Protein AF-A0A7C4GS03-F1 (afdb_monomer)

Nearest PDB structures (foldseek):
  4on1-assembly2_B  TM=5.027E-01  e=4.950E-02  Bacteroides fragilis
  4ese-assembly1_A-2  TM=3.256E-01  e=5.716E-01  Yersinia pestis CO92
  1tik-assembly1_A  TM=3.543E-01  e=1.376E+00  Escherichia coli
  8gc2-assembly1_C  TM=3.595E-01  e=3.996E+00  Rattus norvegicus
  6dev-assembly1_A  TM=2.243E-01  e=1.883E+00  Homo sapiens

Structure (mmCIF, N/CA/C/O backbone):
data_AF-A0A7C4GS03-F1
#
_entry.id   AF-A0A7C4GS03-F1
#
loop_
_atom_site.group_PDB
_atom_site.id
_atom_site.type_symbol
_atom_site.label_atom_id
_atom_site.label_alt_id
_atom_site.label_comp_id
_atom_site.label_asym_id
_atom_site.label_entity_id
_atom_site.label_seq_id
_atom_site.pdbx_PDB_ins_code
_atom_site.Cartn_x
_atom_site.Cartn_y
_atom_site.Cartn_z
_atom_site.occupancy
_atom_site.B_iso_or_equiv
_atom_site.auth_seq_id
_atom_site.auth_comp_id
_atom_site.auth_asym_id
_atom_site.auth_atom_id
_atom_site.pdbx_PDB_model_num
ATOM 1 N N . MET A 1 1 ? 7.597 26.735 -3.755 1.00 39.28 1 MET A N 1
ATOM 2 C CA . MET A 1 1 ? 6.966 25.499 -4.260 1.00 39.28 1 MET A CA 1
ATOM 3 C C . MET A 1 1 ? 6.673 24.505 -3.128 1.00 39.28 1 MET A C 1
ATOM 5 O O . MET A 1 1 ? 6.411 23.356 -3.412 1.00 39.28 1 MET A O 1
ATOM 9 N N . GLU A 1 2 ? 6.624 24.946 -1.861 1.00 46.47 2 GLU A N 1
ATOM 10 C CA . GLU A 1 2 ? 6.338 24.089 -0.688 1.00 46.47 2 GLU A CA 1
ATOM 11 C C . GLU A 1 2 ? 4.897 24.220 -0.162 1.00 46.47 2 GLU A C 1
ATOM 13 O O . GLU A 1 2 ? 4.518 23.640 0.846 1.00 46.47 2 GLU A O 1
ATOM 18 N N . PHE A 1 3 ? 4.056 24.996 -0.848 1.00 36.41 3 PHE A N 1
ATOM 19 C CA . PHE A 1 3 ? 2.697 25.284 -0.385 1.00 36.41 3 PHE A CA 1
ATOM 20 C C . PHE A 1 3 ? 1.679 24.183 -0.720 1.00 36.41 3 PHE A C 1
ATOM 22 O O . PHE A 1 3 ? 0.602 24.176 -0.136 1.00 36.41 3 PHE A O 1
ATOM 29 N N . LYS A 1 4 ? 1.981 23.262 -1.648 1.00 34.28 4 LYS A N 1
ATOM 30 C CA . LYS A 1 4 ? 1.019 22.242 -2.109 1.00 34.28 4 LYS A CA 1
ATOM 31 C C . LYS A 1 4 ? 0.992 20.977 -1.236 1.00 34.28 4 LYS A C 1
ATOM 33 O O . LYS A 1 4 ? -0.092 20.454 -1.007 1.00 34.28 4 LYS A O 1
ATOM 38 N N . GLN A 1 5 ? 2.129 20.535 -0.692 1.00 39.09 5 GLN A N 1
ATOM 39 C CA . GLN A 1 5 ? 2.197 19.353 0.189 1.00 39.09 5 GLN A CA 1
ATOM 40 C C . GLN A 1 5 ? 1.540 19.602 1.552 1.00 39.09 5 GLN A C 1
ATOM 42 O O . GLN A 1 5 ? 0.741 18.792 2.017 1.00 39.09 5 GLN A O 1
ATOM 47 N N . VAL A 1 6 ? 1.726 20.803 2.112 1.00 41.31 6 VAL A N 1
ATOM 48 C CA . VAL A 1 6 ? 0.987 21.250 3.306 1.00 41.31 6 VAL A CA 1
ATOM 49 C C . VAL A 1 6 ? -0.529 21.218 3.066 1.00 41.31 6 VAL A C 1
ATOM 51 O O . VAL A 1 6 ? -1.286 20.929 3.986 1.00 41.31 6 VAL A O 1
ATOM 54 N N . TYR A 1 7 ? -0.987 21.455 1.832 1.00 41.78 7 TYR A N 1
ATOM 55 C CA . TYR A 1 7 ? -2.408 21.441 1.483 1.00 41.78 7 TYR A CA 1
ATOM 56 C C . TYR A 1 7 ? -3.011 20.033 1.426 1.00 41.78 7 TYR A C 1
ATOM 58 O O . TYR A 1 7 ? -4.169 19.882 1.798 1.00 41.78 7 TYR A O 1
ATOM 66 N N . LEU A 1 8 ? -2.263 19.011 0.995 1.00 41.03 8 LEU A N 1
ATOM 67 C CA . LEU A 1 8 ? -2.786 17.645 0.860 1.00 41.03 8 LEU A CA 1
ATOM 68 C C . LEU A 1 8 ? -2.920 16.955 2.228 1.00 41.03 8 LEU A C 1
ATOM 70 O O . LEU A 1 8 ? -3.974 16.397 2.538 1.00 41.03 8 LEU A O 1
ATOM 74 N N . ALA A 1 9 ? -1.907 17.105 3.089 1.00 41.41 9 ALA A N 1
ATOM 75 C CA . ALA A 1 9 ? -1.984 16.687 4.487 1.00 41.41 9 ALA A CA 1
ATOM 76 C C . ALA A 1 9 ? -3.052 17.492 5.254 1.00 41.41 9 ALA A C 1
ATOM 78 O O . ALA A 1 9 ? -3.853 16.915 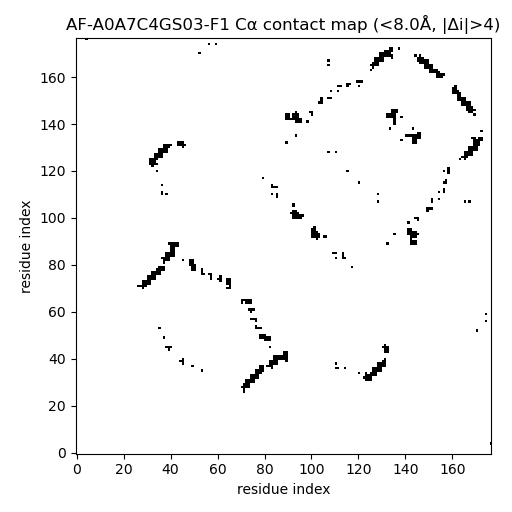5.988 1.00 41.41 9 ALA A O 1
ATOM 79 N N . ALA A 1 10 ? -3.151 18.811 5.027 1.00 42.78 10 ALA A N 1
ATOM 80 C CA . ALA A 1 10 ? -4.210 19.628 5.623 1.00 42.78 10 ALA A CA 1
ATOM 81 C C . ALA A 1 10 ? -5.615 19.253 5.121 1.00 42.78 10 ALA A C 1
ATOM 83 O O . ALA A 1 10 ? -6.559 19.314 5.901 1.00 42.78 10 ALA A O 1
ATOM 84 N N . LEU A 1 11 ? -5.781 18.837 3.862 1.00 38.75 11 LEU A N 1
ATOM 85 C CA . LEU A 1 11 ? -7.077 18.424 3.315 1.00 38.75 11 LEU A CA 1
ATOM 86 C C . LEU A 1 11 ? -7.555 17.100 3.918 1.00 38.75 11 LEU A C 1
ATOM 88 O O . LEU A 1 11 ? -8.722 17.011 4.287 1.00 38.75 11 LEU A O 1
ATOM 92 N N . LEU A 1 12 ? -6.673 16.117 4.123 1.00 43.56 12 LEU A N 1
ATOM 93 C CA . LEU A 1 12 ? -7.011 14.886 4.854 1.00 43.56 12 LEU A CA 1
ATOM 94 C C . LEU A 1 12 ? -7.359 15.168 6.327 1.00 43.56 12 LEU A C 1
ATOM 96 O O . LEU A 1 12 ? -8.343 14.640 6.846 1.00 43.56 12 LEU A O 1
ATOM 100 N N . ILE A 1 13 ? -6.622 16.073 6.980 1.00 49.56 13 ILE A N 1
ATOM 101 C CA . ILE A 1 13 ? -6.887 16.501 8.365 1.00 49.56 13 ILE A CA 1
ATOM 102 C C . ILE A 1 13 ? -8.219 17.278 8.476 1.00 49.56 13 ILE A C 1
ATOM 104 O O . ILE A 1 13 ? -8.983 17.076 9.425 1.00 49.56 13 ILE A O 1
ATOM 108 N N . VAL A 1 14 ? -8.555 18.141 7.507 1.00 47.06 14 VAL A N 1
ATOM 109 C CA . VAL A 1 14 ? -9.816 18.910 7.498 1.00 47.06 14 VAL A CA 1
ATOM 110 C C . VAL A 1 14 ? -11.018 18.039 7.129 1.00 47.06 14 VAL A C 1
ATOM 112 O O . VAL A 1 14 ? -12.065 18.149 7.767 1.00 47.06 14 VAL A O 1
ATOM 115 N N . VAL A 1 15 ? -10.887 17.130 6.160 1.00 45.94 15 VAL A N 1
ATOM 116 C CA . VAL A 1 15 ? -11.975 16.213 5.783 1.00 45.94 15 VAL A CA 1
ATOM 117 C C . VAL A 1 15 ? -12.330 15.294 6.954 1.00 45.94 15 VAL A C 1
ATOM 119 O O . VAL A 1 15 ? -13.512 15.120 7.239 1.00 45.94 15 VAL A O 1
ATOM 122 N N . ILE A 1 16 ? -11.344 14.800 7.711 1.00 49.28 16 ILE A N 1
ATOM 123 C CA . ILE A 1 16 ? -11.612 13.927 8.864 1.00 49.28 16 ILE A CA 1
ATOM 124 C C . ILE A 1 16 ? -12.103 14.726 10.083 1.00 49.28 16 ILE A C 1
ATOM 126 O O . ILE A 1 16 ? -13.039 14.297 10.755 1.00 49.28 16 ILE A O 1
ATOM 130 N N . SER A 1 17 ? -11.583 15.934 10.337 1.00 47.91 17 SER A N 1
ATOM 131 C CA . SER A 1 17 ? -12.111 16.798 11.413 1.00 47.91 17 SER A CA 1
ATOM 132 C C . SER A 1 17 ? -13.549 17.274 11.173 1.00 47.91 17 SER A C 1
ATOM 134 O O . SER A 1 17 ? -14.305 17.426 12.133 1.00 47.91 17 SER A O 1
ATOM 136 N N . SER A 1 18 ? -13.968 17.424 9.913 1.00 44.25 18 SER A N 1
ATOM 137 C CA . SER A 1 18 ? -15.347 17.792 9.554 1.00 44.25 18 SER A CA 1
ATOM 138 C C . SER A 1 18 ? -16.358 16.674 9.849 1.00 44.25 18 SER A C 1
ATOM 140 O O . SER A 1 18 ? -17.530 16.952 10.094 1.00 44.25 18 SER A O 1
ATOM 142 N N . VAL A 1 19 ? -15.909 15.414 9.883 1.00 47.53 19 VAL A N 1
ATOM 143 C CA . VAL A 1 19 ? -16.742 14.239 10.204 1.00 47.53 19 VAL A CA 1
ATOM 144 C C . VAL A 1 19 ? -16.885 14.036 11.725 1.00 47.53 19 VAL A C 1
ATOM 146 O O . VAL A 1 19 ? -17.836 13.404 12.180 1.00 47.53 19 VAL A O 1
ATOM 149 N N . ILE A 1 20 ? -16.018 14.646 12.546 1.00 49.72 20 ILE A N 1
ATOM 150 C CA . ILE A 1 20 ? -16.013 14.490 14.017 1.00 49.72 20 ILE A CA 1
ATOM 151 C C . ILE A 1 20 ? -17.089 15.348 14.722 1.00 49.72 20 ILE A C 1
ATOM 153 O O . ILE A 1 20 ? -17.325 15.196 15.921 1.00 49.72 20 ILE A O 1
ATOM 157 N N . PHE A 1 21 ? -17.841 16.184 13.998 1.00 42.72 21 PHE A N 1
ATOM 158 C CA . PHE A 1 21 ? -18.977 16.928 14.566 1.00 42.72 21 PHE A CA 1
ATOM 159 C C . PHE A 1 21 ? -20.308 16.149 14.562 1.00 42.72 21 PHE A C 1
ATOM 161 O O . PHE A 1 21 ? -21.381 16.752 14.581 1.00 42.72 21 PHE A O 1
ATOM 168 N N . ILE A 1 22 ? -20.266 14.812 14.560 1.00 45.84 22 ILE A N 1
ATOM 169 C CA . ILE A 1 22 ? -21.447 13.977 14.804 1.00 45.84 22 ILE A CA 1
ATOM 170 C C . ILE A 1 22 ? -21.397 13.470 16.245 1.00 45.84 22 ILE A C 1
ATOM 172 O O . ILE A 1 22 ? -20.693 12.527 16.581 1.00 45.84 22 ILE A O 1
ATOM 176 N N . SER A 1 23 ? -22.188 14.154 17.069 1.00 41.44 23 SER A N 1
ATOM 177 C CA . SER A 1 23 ? -22.788 13.705 18.325 1.00 41.44 23 SER A CA 1
ATOM 178 C C . SER A 1 23 ? -21.865 13.121 19.395 1.00 41.44 23 SER A C 1
ATOM 180 O O . SER A 1 23 ? -21.468 11.961 19.397 1.00 41.44 23 SER A O 1
ATOM 182 N N . SER A 1 24 ? -21.676 13.922 20.442 1.00 56.56 24 SER A N 1
ATOM 183 C CA . SER A 1 24 ? -21.402 13.423 21.783 1.00 56.56 24 SER A CA 1
ATOM 184 C C . SER A 1 24 ? -22.428 12.357 22.180 1.00 56.56 24 SER A C 1
ATOM 186 O O . SER A 1 24 ? -23.604 12.687 22.329 1.00 56.56 24 SER A O 1
ATOM 188 N N . THR A 1 25 ? -21.990 11.111 22.353 1.00 50.25 25 THR A N 1
ATOM 189 C CA . THR A 1 25 ? -22.299 10.176 23.458 1.00 50.25 25 T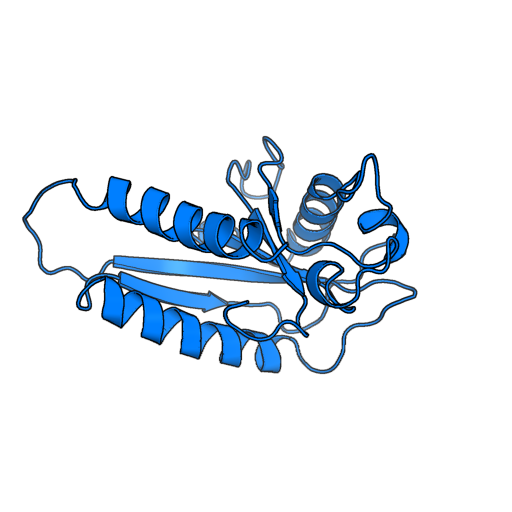HR A CA 1
ATOM 190 C C . THR A 1 25 ? -21.959 8.755 23.015 1.00 50.25 25 THR A C 1
ATOM 192 O O . THR A 1 25 ? -22.809 8.039 22.520 1.00 50.25 25 THR A O 1
ATOM 195 N N . ASP A 1 26 ? -20.686 8.379 23.137 1.00 51.16 26 ASP A N 1
ATOM 196 C CA . ASP A 1 26 ? -20.277 7.133 23.794 1.00 51.16 26 ASP A CA 1
ATOM 197 C C . ASP A 1 26 ? -18.749 7.028 23.809 1.00 51.16 26 ASP A C 1
ATOM 199 O O . ASP A 1 26 ? -18.049 7.452 22.891 1.00 51.16 26 ASP A O 1
ATOM 203 N N . ALA A 1 27 ? -18.212 6.508 24.911 1.00 55.75 27 ALA A N 1
ATOM 204 C CA . ALA A 1 27 ? -16.782 6.299 25.128 1.00 55.75 27 ALA A CA 1
ATOM 205 C C . ALA A 1 27 ? -16.271 5.022 24.432 1.00 55.75 27 ALA A C 1
ATOM 207 O O . ALA A 1 27 ? -15.401 4.331 24.959 1.00 55.75 27 ALA A O 1
ATOM 208 N N . SER A 1 28 ? -16.843 4.661 23.284 1.00 66.31 28 SER A N 1
ATOM 209 C CA . SER A 1 28 ? -16.403 3.500 22.518 1.00 66.31 28 SER A CA 1
ATOM 210 C C . SER A 1 28 ? -15.304 3.912 21.550 1.00 66.31 28 SER A C 1
ATOM 212 O O . SER A 1 28 ? -15.530 4.714 20.642 1.00 66.31 28 SER A O 1
ATOM 214 N N . THR A 1 29 ? -14.113 3.347 21.728 1.00 76.31 29 THR A N 1
ATOM 215 C CA . THR A 1 29 ? -13.068 3.406 20.707 1.00 76.31 29 THR A CA 1
ATOM 216 C C . THR A 1 29 ? -13.595 2.750 19.433 1.00 76.31 29 THR A C 1
ATOM 218 O O . THR A 1 29 ? -14.019 1.597 19.462 1.00 76.31 29 THR A O 1
ATOM 221 N N . SER A 1 30 ? -13.579 3.488 18.328 1.00 87.81 30 SER A N 1
ATOM 222 C CA . SER A 1 30 ? -13.876 2.955 17.001 1.00 87.81 30 SER A CA 1
ATOM 223 C C . SER A 1 30 ? -12.597 2.369 16.414 1.00 87.81 30 SER A C 1
ATOM 225 O O . SER A 1 30 ? -11.571 3.053 16.342 1.00 87.81 30 SER A O 1
ATOM 227 N N . GLU A 1 31 ? -12.643 1.091 16.052 1.00 92.12 31 GLU A N 1
ATOM 228 C CA . GLU A 1 31 ? -11.555 0.428 15.340 1.00 92.12 31 GLU A CA 1
ATOM 229 C C . GLU A 1 31 ? -11.724 0.656 13.839 1.00 92.12 31 GLU A C 1
ATOM 231 O O . GLU A 1 31 ? -12.820 0.487 13.315 1.00 92.12 31 GLU A O 1
ATOM 236 N N . VAL A 1 32 ? -10.641 1.058 13.179 1.00 93.44 32 VAL A N 1
ATOM 237 C CA . VAL A 1 32 ? -10.556 1.250 11.732 1.00 93.44 32 VAL A CA 1
ATOM 238 C C . VAL A 1 32 ? -9.522 0.274 11.192 1.00 93.44 32 VAL A C 1
ATOM 240 O O . VAL A 1 32 ? -8.335 0.361 11.524 1.00 93.44 32 VAL A O 1
ATOM 243 N N . ASN A 1 33 ? -9.971 -0.657 10.361 1.00 94.94 33 ASN A N 1
ATOM 244 C CA . ASN A 1 33 ? -9.152 -1.698 9.766 1.00 94.94 33 ASN A CA 1
ATOM 245 C C . ASN A 1 33 ? -8.806 -1.325 8.321 1.00 94.94 33 ASN A C 1
ATOM 247 O O . ASN A 1 33 ? -9.682 -1.168 7.479 1.00 94.94 33 ASN A O 1
ATOM 251 N N . VAL A 1 34 ? -7.515 -1.209 8.023 1.00 95.00 34 VAL A N 1
ATOM 252 C CA . VAL A 1 34 ? -7.004 -0.842 6.696 1.00 95.00 34 VAL A CA 1
ATOM 253 C C . VAL A 1 34 ? -6.268 -2.032 6.099 1.00 95.00 34 VAL A C 1
ATOM 255 O O . VAL A 1 34 ? -5.348 -2.562 6.725 1.00 95.00 34 VAL A O 1
ATOM 258 N N . ILE A 1 35 ? -6.623 -2.448 4.886 1.00 96.94 35 ILE A N 1
ATOM 259 C CA . ILE A 1 35 ? -5.852 -3.454 4.152 1.00 96.94 35 ILE A CA 1
ATOM 260 C C . ILE A 1 35 ? -4.867 -2.782 3.201 1.00 96.94 35 ILE A C 1
ATOM 262 O O . ILE A 1 35 ? -5.241 -1.990 2.338 1.00 96.94 35 ILE A O 1
ATOM 266 N N . VAL A 1 36 ? -3.587 -3.110 3.366 1.00 97.25 36 VAL A N 1
ATOM 267 C CA . VAL A 1 36 ? -2.507 -2.686 2.481 1.00 97.25 36 VAL A CA 1
ATOM 268 C C . VAL A 1 36 ? -2.237 -3.788 1.465 1.00 97.25 36 VAL A C 1
ATOM 270 O O . VAL A 1 36 ? -1.841 -4.895 1.842 1.00 97.25 36 VAL A O 1
ATOM 273 N N . ILE A 1 37 ? -2.409 -3.470 0.186 1.00 97.94 37 ILE A N 1
ATOM 274 C CA . ILE A 1 37 ? -2.111 -4.332 -0.956 1.00 97.94 37 ILE A CA 1
ATOM 275 C C . ILE A 1 37 ? -0.698 -3.991 -1.460 1.00 97.94 37 ILE A C 1
ATOM 277 O O . ILE A 1 37 ? -0.521 -2.952 -2.100 1.00 97.94 37 ILE A O 1
ATOM 281 N N . PRO A 1 38 ? 0.323 -4.820 -1.176 1.00 97.69 38 PRO A N 1
ATOM 282 C CA . PRO A 1 38 ? 1.674 -4.592 -1.655 1.00 97.69 38 PRO A CA 1
ATOM 283 C C . PRO A 1 38 ? 1.792 -5.074 -3.100 1.00 97.69 38 PRO A C 1
ATOM 285 O O . PRO A 1 38 ? 1.609 -6.262 -3.373 1.00 97.69 38 PRO A O 1
ATOM 288 N N . VAL A 1 39 ? 2.135 -4.180 -4.021 1.00 98.19 39 VAL A N 1
ATOM 289 C CA . VAL A 1 39 ? 2.304 -4.502 -5.442 1.00 98.19 39 VAL A CA 1
ATOM 290 C C . VAL A 1 39 ? 3.715 -4.220 -5.927 1.00 98.19 39 VAL A C 1
ATOM 292 O O . VAL A 1 39 ? 4.340 -3.232 -5.539 1.00 98.19 39 VAL A O 1
ATOM 295 N N . ASP A 1 40 ? 4.224 -5.105 -6.775 1.00 97.69 40 ASP A N 1
ATOM 296 C CA . ASP A 1 40 ? 5.490 -4.904 -7.470 1.00 97.69 40 ASP A CA 1
ATOM 297 C C . ASP A 1 40 ? 5.355 -5.145 -8.975 1.00 97.69 40 ASP A C 1
ATOM 299 O O . ASP A 1 40 ? 4.310 -5.575 -9.472 1.00 97.69 40 ASP A O 1
ATOM 303 N N . PHE A 1 41 ? 6.416 -4.834 -9.718 1.00 97.12 41 PHE A N 1
ATOM 304 C CA . PHE A 1 41 ? 6.381 -4.767 -11.177 1.00 97.12 41 PHE A CA 1
ATOM 305 C C . PHE A 1 41 ? 7.465 -5.656 -11.798 1.00 97.12 41 PHE A C 1
ATOM 307 O O . PHE A 1 41 ? 8.457 -5.992 -11.142 1.00 97.12 41 PHE A O 1
ATOM 314 N N . PRO A 1 42 ? 7.321 -6.066 -13.073 1.00 96.69 42 PRO A N 1
ATOM 315 C CA . PRO A 1 42 ? 8.305 -6.911 -13.746 1.00 96.69 42 PRO A CA 1
ATOM 316 C C . PRO A 1 42 ? 9.716 -6.309 -13.794 1.00 96.69 42 PRO A C 1
ATOM 318 O O . PRO A 1 42 ? 10.692 -7.052 -13.721 1.00 96.69 42 PRO A O 1
ATOM 321 N N . ASP A 1 43 ? 9.817 -4.987 -13.918 1.00 94.69 43 ASP A N 1
ATOM 322 C CA . ASP A 1 43 ? 11.056 -4.207 -13.993 1.00 94.69 43 ASP A CA 1
ATOM 323 C C . ASP A 1 43 ? 11.423 -3.489 -12.686 1.00 94.69 43 ASP A C 1
ATOM 325 O O . ASP A 1 43 ? 12.556 -3.037 -12.546 1.00 94.69 43 ASP A O 1
ATOM 329 N N . GLN A 1 44 ? 10.510 -3.462 -11.715 1.00 95.19 44 GLN A N 1
ATOM 330 C CA . GLN A 1 44 ? 10.722 -2.902 -10.385 1.00 95.19 44 GLN A CA 1
ATOM 331 C C . GLN A 1 44 ? 10.207 -3.901 -9.333 1.00 95.19 44 GLN A C 1
ATOM 333 O O . GLN A 1 44 ? 9.055 -3.814 -8.915 1.00 95.19 44 GLN A O 1
ATOM 338 N N . PRO A 1 45 ? 11.008 -4.910 -8.939 1.00 95.62 45 PRO A N 1
ATOM 339 C CA . PRO A 1 45 ? 10.580 -5.916 -7.974 1.00 95.62 45 PRO A CA 1
ATOM 340 C C . PRO A 1 45 ? 10.532 -5.364 -6.543 1.00 95.62 45 PRO A C 1
ATOM 342 O O . PRO A 1 45 ? 11.305 -4.480 -6.164 1.00 95.62 45 PRO A O 1
ATOM 345 N N . GLY A 1 46 ? 9.659 -5.948 -5.724 1.00 93.69 46 GLY A N 1
ATOM 346 C CA . GLY A 1 46 ? 9.485 -5.579 -4.325 1.00 93.69 46 GLY A CA 1
ATOM 347 C C . GLY A 1 46 ? 10.721 -5.879 -3.477 1.00 93.69 46 GLY A C 1
ATOM 348 O O . GLY A 1 46 ? 11.353 -6.931 -3.601 1.00 93.69 46 GLY A O 1
ATOM 349 N N . GLY A 1 47 ? 11.070 -4.952 -2.584 1.00 90.12 47 GLY A N 1
ATOM 350 C CA . GLY A 1 47 ? 12.147 -5.144 -1.616 1.00 90.12 47 GLY A CA 1
ATOM 351 C C . GLY A 1 47 ? 11.625 -5.782 -0.332 1.00 90.12 47 GLY A C 1
ATOM 352 O O . GLY A 1 47 ? 10.643 -5.303 0.218 1.00 90.12 47 GLY A O 1
ATOM 353 N N . GLY A 1 48 ? 12.293 -6.827 0.170 1.00 92.50 48 GLY A N 1
ATOM 354 C CA . GLY A 1 48 ? 12.000 -7.438 1.477 1.00 92.50 48 GLY A CA 1
ATOM 355 C C . GLY A 1 48 ? 10.547 -7.927 1.671 1.00 92.50 48 GLY A C 1
ATOM 356 O O . GLY A 1 48 ? 9.767 -7.967 0.722 1.00 92.50 48 GLY A O 1
ATOM 357 N N . PRO A 1 49 ? 10.169 -8.340 2.895 1.00 94.81 49 PRO A N 1
ATOM 358 C CA . PRO A 1 49 ? 8.788 -8.708 3.220 1.00 94.81 49 PRO A CA 1
ATOM 359 C C . PRO A 1 49 ? 7.895 -7.464 3.407 1.00 94.81 49 PRO A C 1
ATOM 361 O O . PRO A 1 49 ? 8.286 -6.582 4.185 1.00 94.81 49 PRO A O 1
ATOM 364 N N . PRO A 1 50 ? 6.700 -7.387 2.783 1.00 95.31 50 PRO A N 1
ATOM 365 C CA . PRO A 1 50 ? 5.770 -6.262 2.934 1.00 95.31 50 PRO A CA 1
ATOM 366 C C . PRO A 1 50 ? 5.461 -5.888 4.388 1.00 95.31 50 PRO A C 1
ATOM 368 O O . PRO A 1 50 ? 5.422 -4.707 4.736 1.00 95.31 50 PRO A O 1
ATOM 371 N N . GLU A 1 51 ? 5.334 -6.876 5.276 1.00 94.94 51 GLU A N 1
ATOM 372 C CA . GLU A 1 51 ? 5.028 -6.673 6.696 1.00 94.94 51 GLU A CA 1
ATOM 373 C C . GLU A 1 51 ? 6.075 -5.814 7.412 1.00 94.94 51 GLU A C 1
ATOM 375 O O . GLU A 1 51 ? 5.758 -5.093 8.360 1.00 94.94 51 GLU A O 1
ATOM 380 N N . THR A 1 52 ? 7.328 -5.843 6.949 1.00 92.56 52 THR A N 1
ATOM 381 C CA . THR A 1 52 ? 8.404 -5.018 7.519 1.00 92.56 52 THR A CA 1
ATOM 382 C C . THR A 1 52 ? 8.142 -3.528 7.307 1.00 92.56 52 THR A C 1
ATOM 384 O O . THR A 1 52 ? 8.514 -2.710 8.147 1.00 92.56 52 THR A O 1
ATOM 387 N N . TYR A 1 53 ? 7.505 -3.165 6.197 1.00 91.50 53 TYR A N 1
ATOM 388 C CA . TYR A 1 53 ? 7.170 -1.781 5.871 1.00 91.50 53 TYR A CA 1
ATOM 389 C C . TYR A 1 53 ? 5.821 -1.400 6.475 1.00 91.50 53 TYR A C 1
ATOM 391 O O . TYR A 1 53 ? 5.720 -0.390 7.171 1.00 91.50 53 TYR A O 1
ATOM 399 N N . VAL A 1 54 ? 4.818 -2.271 6.334 1.00 92.62 54 VAL A N 1
ATOM 400 C CA . VAL A 1 54 ? 3.470 -2.035 6.867 1.00 92.62 54 VAL A CA 1
ATOM 401 C C . VAL A 1 54 ? 3.471 -1.914 8.390 1.00 92.62 54 VAL A C 1
ATOM 403 O O . VAL A 1 54 ? 2.774 -1.060 8.922 1.00 92.62 54 VAL A O 1
ATOM 406 N N . SER A 1 55 ? 4.295 -2.674 9.118 1.00 92.25 55 SER A N 1
ATOM 407 C CA . SER A 1 55 ? 4.400 -2.545 10.584 1.00 92.25 55 SER A CA 1
ATOM 408 C C . SER A 1 55 ? 4.921 -1.177 11.048 1.00 92.25 55 SER A C 1
ATOM 410 O O . SER A 1 55 ? 4.486 -0.676 12.091 1.00 92.25 55 SER A O 1
ATOM 412 N N . LYS A 1 56 ? 5.803 -0.539 10.267 1.00 87.75 56 LYS A N 1
ATOM 413 C CA . LYS A 1 56 ? 6.289 0.822 10.544 1.00 87.75 56 LYS A CA 1
ATOM 414 C C . LYS A 1 56 ? 5.168 1.839 10.356 1.00 87.75 56 LYS A C 1
ATOM 416 O O . LYS A 1 56 ? 4.934 2.647 11.254 1.00 87.75 56 LYS A O 1
ATOM 421 N N . ILE A 1 57 ? 4.443 1.741 9.237 1.00 87.88 57 ILE A N 1
ATOM 422 C CA . ILE A 1 57 ? 3.284 2.597 8.945 1.00 87.88 57 ILE A CA 1
ATOM 423 C C . ILE A 1 57 ? 2.207 2.397 10.021 1.00 87.88 57 ILE A C 1
ATOM 425 O O . ILE A 1 57 ? 1.714 3.366 10.585 1.00 87.88 57 ILE A O 1
ATOM 429 N N . ASN A 1 58 ? 1.905 1.146 10.379 1.00 89.75 58 ASN A N 1
ATOM 430 C CA . ASN A 1 58 ? 0.900 0.789 11.379 1.00 89.75 58 ASN A CA 1
ATOM 431 C C . ASN A 1 58 ? 1.179 1.426 12.745 1.00 89.75 58 ASN A C 1
ATOM 433 O O . ASN A 1 58 ? 0.271 1.957 13.379 1.00 89.75 58 ASN A O 1
ATOM 437 N N . THR A 1 59 ? 2.439 1.399 13.186 1.00 89.69 59 THR A N 1
ATOM 438 C CA . THR A 1 59 ? 2.836 1.996 14.469 1.00 89.69 59 THR A CA 1
ATOM 439 C C . THR A 1 59 ? 2.617 3.506 14.448 1.00 89.69 59 THR A C 1
ATOM 441 O O . THR A 1 59 ? 1.900 4.033 15.295 1.00 89.69 59 THR A O 1
ATOM 444 N N . SER A 1 60 ? 3.162 4.194 13.442 1.00 87.81 60 SER A N 1
ATOM 445 C CA . SER A 1 60 ? 3.062 5.653 13.344 1.00 87.81 60 SER A CA 1
ATOM 446 C C . SER A 1 60 ? 1.619 6.129 13.152 1.00 87.81 60 SER A C 1
ATOM 448 O O . SER A 1 60 ? 1.171 7.043 13.843 1.00 87.81 60 SER A O 1
ATOM 450 N N . MET A 1 61 ? 0.857 5.472 12.275 1.00 86.31 61 MET A N 1
ATOM 451 C CA . MET A 1 61 ? -0.537 5.819 11.999 1.00 86.31 61 MET A CA 1
ATOM 452 C C . MET A 1 61 ? -1.432 5.553 13.214 1.00 86.31 61 MET A C 1
ATOM 454 O O . MET A 1 61 ? -2.286 6.375 13.544 1.00 86.31 61 MET A O 1
ATOM 458 N N . GLY A 1 62 ? -1.205 4.444 13.925 1.00 88.31 62 GLY A N 1
ATOM 459 C CA . GLY A 1 62 ? -1.911 4.127 15.163 1.00 88.31 62 GLY A CA 1
ATOM 460 C C . GLY A 1 62 ? -1.624 5.127 16.288 1.00 88.31 62 GLY A C 1
ATOM 461 O O . GLY A 1 62 ? -2.543 5.510 17.011 1.00 88.31 62 GLY A O 1
ATOM 462 N N . GLU A 1 63 ? -0.375 5.579 16.431 1.00 90.19 63 GLU A N 1
ATOM 463 C CA . GLU A 1 63 ? 0.005 6.617 17.398 1.00 90.19 63 GLU A CA 1
ATOM 464 C C . GLU A 1 63 ? -0.633 7.965 17.065 1.00 90.19 63 GLU A C 1
ATOM 466 O O . GLU A 1 63 ? -1.289 8.548 17.931 1.00 90.19 63 GLU A O 1
ATOM 471 N N . TYR A 1 64 ? -0.518 8.402 15.808 1.00 88.38 64 TYR A N 1
ATOM 472 C CA . TYR A 1 64 ? -1.092 9.656 15.329 1.00 88.38 64 TYR A CA 1
ATOM 473 C C . TYR A 1 64 ? -2.604 9.711 15.562 1.00 88.38 64 TYR A C 1
ATOM 475 O O . TYR A 1 64 ? -3.099 10.626 16.221 1.00 88.38 64 TYR A O 1
ATOM 483 N N . TRP A 1 65 ? -3.347 8.702 15.091 1.00 88.19 65 TRP A N 1
ATOM 484 C CA . TRP A 1 65 ? -4.804 8.689 15.218 1.00 88.19 65 TRP A CA 1
ATOM 485 C C . TRP A 1 65 ? -5.267 8.580 16.661 1.00 88.19 65 TRP A C 1
ATOM 487 O O . TRP A 1 65 ? -6.243 9.232 17.034 1.00 88.19 65 TRP A O 1
ATOM 497 N N . ARG A 1 66 ? -4.558 7.820 17.499 1.00 89.75 66 ARG A N 1
ATOM 498 C CA . ARG A 1 66 ? -4.847 7.765 18.933 1.00 89.75 66 ARG A CA 1
ATOM 499 C C . ARG A 1 66 ? -4.650 9.130 19.590 1.00 89.75 66 ARG A C 1
ATOM 501 O O . ARG A 1 66 ? -5.470 9.504 20.423 1.00 89.75 66 ARG A O 1
ATOM 508 N N . GLU A 1 67 ? -3.604 9.868 19.228 1.00 90.06 67 GLU A N 1
ATOM 509 C CA . GLU A 1 67 ? -3.328 11.194 19.784 1.00 90.06 67 GLU A CA 1
ATOM 510 C C . GLU A 1 67 ? -4.384 12.220 19.356 1.00 90.06 67 GLU A C 1
ATOM 512 O O . GLU A 1 67 ? -5.064 12.793 20.209 1.00 90.06 67 GLU A O 1
ATOM 517 N N . VAL A 1 68 ? -4.597 12.400 18.049 1.00 90.19 68 VAL A N 1
ATOM 518 C CA . VAL A 1 68 ? -5.498 13.449 17.535 1.00 90.19 68 VAL A CA 1
ATOM 519 C C . VAL A 1 68 ? -6.976 13.170 17.821 1.00 90.19 68 VAL A C 1
ATOM 521 O O . VAL A 1 68 ? -7.778 14.098 17.896 1.00 90.19 68 VAL A O 1
ATOM 524 N N . SER A 1 69 ? -7.351 11.901 18.015 1.00 87.38 69 SER A N 1
ATOM 525 C CA . SER A 1 69 ? -8.715 11.511 18.396 1.00 87.38 69 SER A CA 1
ATOM 526 C C . SER A 1 69 ? -8.940 11.445 19.909 1.00 87.38 69 SER A C 1
ATOM 528 O O . SER A 1 69 ? -10.041 11.090 20.339 1.00 87.38 69 SER A O 1
ATOM 530 N N . TYR A 1 70 ? -7.926 11.750 20.728 1.00 90.12 70 TYR A N 1
ATOM 531 C CA . TYR A 1 70 ? -7.961 11.571 22.185 1.00 90.12 70 TYR A CA 1
ATOM 532 C C . TYR A 1 70 ? -8.339 10.136 22.603 1.00 90.12 70 TYR A C 1
ATOM 534 O O . TYR A 1 70 ? -9.118 9.921 23.532 1.00 90.12 70 TYR A O 1
ATOM 542 N N . GLY A 1 71 ? -7.813 9.141 21.887 1.00 88.62 71 GLY A N 1
ATOM 543 C CA . GLY A 1 71 ? -8.031 7.715 22.140 1.00 88.62 71 GLY A CA 1
ATOM 544 C C . GLY A 1 71 ? -9.347 7.146 21.604 1.00 88.62 71 GLY A C 1
ATOM 545 O O . GLY A 1 71 ? -9.662 5.985 21.872 1.00 88.62 71 GLY A O 1
ATOM 546 N N . LYS A 1 72 ? -10.122 7.929 20.846 1.00 90.50 72 LYS A N 1
ATOM 547 C CA . LYS A 1 72 ? -11.409 7.484 20.288 1.00 90.50 72 LYS A CA 1
ATOM 548 C C . LYS A 1 72 ? -11.275 6.662 19.010 1.00 90.50 72 LYS A C 1
ATOM 550 O O . LYS A 1 72 ? -12.200 5.929 18.685 1.00 90.50 72 LYS A O 1
ATOM 555 N N . ILE A 1 73 ? -10.154 6.767 18.303 1.00 91.31 73 ILE A N 1
ATOM 556 C CA . ILE A 1 73 ? -9.878 6.023 17.072 1.00 91.31 73 ILE A CA 1
ATOM 557 C C . ILE A 1 73 ? -8.663 5.126 17.302 1.00 91.31 73 ILE A C 1
ATOM 559 O O . ILE A 1 73 ? -7.611 5.588 17.749 1.00 91.31 73 ILE A O 1
ATOM 563 N N . SER A 1 74 ? -8.810 3.843 16.975 1.00 92.06 74 SER A N 1
ATOM 564 C CA . SER A 1 74 ? -7.706 2.890 16.869 1.00 92.06 74 SER A CA 1
ATOM 565 C C . SER A 1 74 ? -7.606 2.429 15.425 1.00 92.06 74 SER A C 1
ATOM 567 O O . SER A 1 74 ? -8.557 1.873 14.893 1.00 92.06 74 SER A O 1
ATOM 569 N N . VAL A 1 75 ? -6.456 2.653 14.796 1.00 92.12 75 VAL A N 1
ATOM 570 C CA . VAL A 1 75 ? -6.221 2.235 13.412 1.00 92.12 75 VAL A CA 1
ATOM 571 C C . VAL A 1 75 ? -5.310 1.016 13.389 1.00 92.12 75 VAL A C 1
ATOM 573 O O . VAL A 1 75 ? -4.310 0.984 14.110 1.00 92.12 75 VAL A O 1
ATOM 576 N N . LYS A 1 76 ? -5.661 0.022 12.572 1.00 94.62 76 LYS A N 1
ATOM 577 C CA . LYS A 1 76 ? -4.879 -1.199 12.363 1.00 94.62 76 LYS A CA 1
ATOM 578 C C . LYS A 1 76 ? -4.706 -1.471 10.879 1.00 94.62 76 LYS A C 1
ATOM 580 O O . LYS A 1 76 ? -5.686 -1.542 10.146 1.00 94.62 76 LYS A O 1
ATOM 585 N N . LEU A 1 77 ? -3.462 -1.659 10.456 1.00 94.94 77 LEU A N 1
ATOM 586 C CA . LEU A 1 77 ? -3.119 -2.056 9.096 1.00 94.94 77 LEU A CA 1
ATOM 587 C C . LEU A 1 77 ? -2.870 -3.560 9.030 1.00 94.94 77 LEU A C 1
ATOM 589 O O . LEU A 1 77 ? -2.204 -4.140 9.891 1.00 94.94 77 LEU A O 1
ATOM 593 N N . TYR A 1 78 ? -3.344 -4.158 7.948 1.00 96.94 78 TYR A N 1
ATOM 594 C CA . TYR A 1 78 ? -3.130 -5.550 7.581 1.00 96.94 78 TYR A CA 1
ATOM 595 C C . TYR A 1 78 ? -2.471 -5.596 6.210 1.00 96.94 78 TYR A C 1
ATOM 597 O O . TYR A 1 78 ? -2.563 -4.646 5.439 1.00 96.94 78 TYR A O 1
ATOM 605 N N . THR A 1 79 ? -1.791 -6.690 5.891 1.00 97.62 79 THR A N 1
A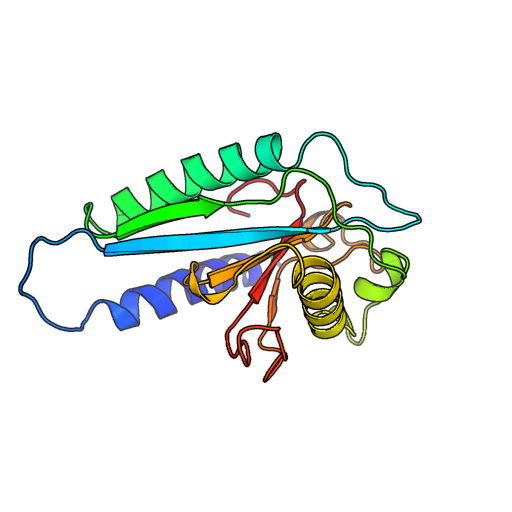TOM 606 C CA . THR A 1 79 ? -1.221 -6.894 4.560 1.00 97.62 79 THR A CA 1
ATOM 607 C C . THR A 1 79 ? -1.038 -8.379 4.283 1.00 97.62 79 THR A C 1
ATOM 609 O O . THR A 1 79 ? -1.033 -9.195 5.209 1.00 97.62 79 THR A O 1
ATOM 612 N N . VAL A 1 80 ? -0.902 -8.732 3.009 1.00 96.06 80 VAL A N 1
ATOM 613 C CA . VAL A 1 80 ? -0.533 -10.084 2.580 1.00 96.06 80 VAL A CA 1
ATOM 614 C C . VAL A 1 80 ? 0.982 -10.278 2.671 1.00 96.06 80 VAL A C 1
ATOM 616 O O . VAL A 1 80 ? 1.754 -9.323 2.631 1.00 96.06 80 VAL A O 1
ATOM 619 N N . SER A 1 81 ? 1.429 -11.531 2.760 1.00 93.81 81 SER A N 1
ATOM 620 C CA . SER A 1 81 ? 2.830 -11.844 3.082 1.00 93.81 81 SER A CA 1
ATOM 621 C C . SER A 1 81 ? 3.831 -11.734 1.940 1.00 93.81 81 SER A C 1
ATOM 623 O O . SER A 1 81 ? 5.024 -12.002 2.102 1.00 93.81 81 SER A O 1
ATOM 625 N N . LYS A 1 82 ? 3.355 -11.388 0.746 1.00 95.75 82 LYS A N 1
ATOM 626 C CA . LYS A 1 82 ? 4.166 -11.308 -0.464 1.00 95.75 82 LYS A CA 1
ATOM 627 C C . LYS A 1 82 ? 3.708 -10.141 -1.310 1.00 95.75 82 LYS A C 1
ATOM 629 O O . LYS A 1 82 ? 2.525 -9.827 -1.343 1.00 95.75 82 LYS A O 1
ATOM 634 N N . TRP A 1 83 ? 4.659 -9.573 -2.035 1.00 97.88 83 TRP A N 1
ATOM 635 C CA . TRP A 1 83 ? 4.379 -8.650 -3.121 1.00 97.88 83 TRP A CA 1
ATOM 636 C C . TRP A 1 83 ? 3.526 -9.333 -4.191 1.00 97.88 83 TRP A C 1
ATOM 638 O O . TRP A 1 83 ? 3.812 -10.466 -4.597 1.00 97.88 83 TRP A O 1
ATOM 648 N N . LEU A 1 84 ? 2.470 -8.649 -4.618 1.00 98.19 84 LEU A N 1
ATOM 649 C CA . LEU A 1 84 ? 1.587 -9.081 -5.687 1.00 98.19 84 LEU A CA 1
ATOM 650 C C . LEU A 1 84 ? 2.073 -8.461 -6.996 1.00 98.19 84 LEU A C 1
ATOM 652 O O . LEU A 1 84 ? 1.980 -7.253 -7.208 1.00 98.19 84 LEU A O 1
ATOM 656 N N . ARG A 1 85 ? 2.621 -9.306 -7.867 1.00 97.88 85 ARG A N 1
ATOM 657 C CA . ARG A 1 85 ? 3.181 -8.872 -9.144 1.00 97.88 85 ARG A CA 1
ATOM 658 C C . ARG A 1 85 ? 2.082 -8.422 -10.094 1.00 97.88 85 ARG A C 1
ATOM 660 O O . ARG A 1 85 ? 1.205 -9.215 -10.428 1.00 97.88 85 ARG A O 1
ATOM 667 N N . LEU A 1 86 ? 2.190 -7.193 -10.587 1.00 97.56 86 LEU A N 1
ATOM 668 C CA . LEU A 1 86 ? 1.378 -6.705 -11.697 1.00 97.56 86 LEU A CA 1
ATOM 669 C C . LEU A 1 86 ? 1.995 -7.094 -13.046 1.00 97.56 86 LEU A C 1
ATOM 671 O O . LEU A 1 86 ? 3.204 -7.295 -13.170 1.00 97.56 86 LEU A O 1
ATOM 675 N N . ASP A 1 87 ? 1.154 -7.168 -14.078 1.00 96.38 87 ASP A N 1
ATOM 676 C CA . ASP A 1 87 ? 1.574 -7.586 -15.424 1.00 96.38 87 ASP A CA 1
ATOM 677 C C . ASP A 1 87 ? 2.336 -6.492 -16.187 1.00 96.38 87 ASP A C 1
ATOM 679 O O . ASP A 1 87 ? 3.096 -6.775 -17.117 1.00 96.38 87 ASP A O 1
ATOM 683 N N . ARG A 1 88 ? 2.113 -5.226 -15.824 1.00 95.19 88 ARG A N 1
ATOM 684 C CA . ARG A 1 88 ? 2.698 -4.061 -16.497 1.00 95.19 88 ARG A CA 1
ATOM 685 C C . ARG A 1 88 ? 3.891 -3.525 -15.721 1.00 95.19 88 ARG A C 1
ATOM 687 O O . ARG A 1 88 ? 4.004 -3.728 -14.516 1.00 95.19 88 ARG A O 1
ATOM 694 N N . LYS A 1 89 ? 4.772 -2.847 -16.450 1.00 94.56 89 LYS A N 1
ATOM 695 C CA . LYS A 1 89 ? 5.972 -2.195 -15.923 1.00 94.56 89 LYS A CA 1
ATOM 696 C C . LYS A 1 89 ? 5.639 -1.049 -14.976 1.00 94.56 89 LYS A C 1
ATOM 698 O O . LYS A 1 89 ? 4.554 -0.488 -15.073 1.00 94.56 89 LYS A O 1
ATOM 703 N N . TYR A 1 90 ? 6.589 -0.682 -14.125 1.00 92.06 90 TYR A N 1
ATOM 704 C CA . TYR A 1 90 ? 6.438 0.425 -13.182 1.00 92.06 90 TYR A CA 1
ATOM 705 C C . TYR A 1 90 ? 6.105 1.745 -13.884 1.00 92.06 90 TYR A C 1
ATOM 707 O O . TYR A 1 90 ? 5.088 2.366 -13.581 1.00 92.06 90 TYR A O 1
ATOM 715 N N . SER A 1 91 ? 6.876 2.078 -14.922 1.00 89.62 91 SER A N 1
ATOM 716 C CA . SER A 1 91 ? 6.702 3.317 -15.685 1.00 89.62 91 SER A CA 1
ATOM 717 C C . SER A 1 91 ? 5.346 3.429 -16.373 1.00 89.62 91 SER A C 1
ATOM 719 O O . SER A 1 91 ? 4.868 4.527 -16.578 1.00 89.62 91 SER A O 1
ATOM 721 N N . PHE A 1 92 ? 4.680 2.315 -16.699 1.00 91.00 92 PHE A N 1
ATOM 722 C CA . PHE A 1 92 ? 3.342 2.371 -17.299 1.00 91.00 92 PHE A CA 1
ATOM 723 C C . PHE A 1 92 ? 2.321 3.045 -16.366 1.00 91.00 92 PHE A C 1
ATOM 725 O O . PHE A 1 92 ? 1.346 3.626 -16.835 1.00 91.00 92 PHE A O 1
ATOM 732 N N . TYR A 1 93 ? 2.509 2.914 -15.051 1.00 90.25 93 TYR A N 1
ATOM 733 C CA . TYR A 1 93 ? 1.608 3.505 -14.066 1.00 90.25 93 TYR A CA 1
ATOM 734 C C . TYR A 1 93 ? 2.023 4.921 -13.663 1.00 90.25 93 TYR A C 1
ATOM 736 O O . TYR A 1 93 ? 1.131 5.698 -13.346 1.00 90.25 93 TYR A O 1
ATOM 744 N N . GLY A 1 94 ? 3.325 5.228 -13.702 1.00 85.12 94 GLY A N 1
ATOM 745 C CA . GLY A 1 94 ? 3.879 6.555 -13.406 1.00 85.12 94 GLY A CA 1
ATOM 746 C C . GLY A 1 94 ? 4.023 7.482 -14.617 1.00 85.12 94 GLY A C 1
ATOM 747 O O . GLY A 1 94 ? 4.445 8.612 -14.459 1.00 85.12 94 GLY A O 1
ATOM 748 N N . GLU A 1 95 ? 3.714 7.020 -15.836 1.00 81.31 95 GLU A N 1
ATOM 749 C CA . GLU A 1 95 ? 3.745 7.870 -17.032 1.00 81.31 95 GLU A CA 1
ATOM 750 C C . GLU A 1 95 ? 2.805 9.076 -16.844 1.00 81.31 95 GLU A C 1
ATOM 752 O O . GLU A 1 95 ? 1.593 8.923 -16.658 1.00 81.31 95 GLU A O 1
ATOM 757 N N . ASP A 1 96 ? 3.387 10.275 -16.893 1.00 72.81 96 ASP A N 1
ATOM 758 C CA . ASP A 1 96 ? 2.681 11.535 -16.675 1.00 72.81 96 ASP A CA 1
ATOM 759 C C . ASP A 1 96 ? 1.813 11.949 -17.876 1.00 72.81 96 ASP A C 1
ATOM 761 O O . ASP A 1 96 ? 2.263 11.993 -19.026 1.00 72.81 96 ASP A O 1
ATOM 765 N N . ALA A 1 97 ? 0.596 12.413 -17.583 1.00 59.72 97 ALA A N 1
ATOM 766 C CA . ALA A 1 97 ? -0.188 13.268 -18.468 1.00 59.72 97 ALA A CA 1
ATOM 767 C C . ALA A 1 97 ? -0.485 14.594 -17.751 1.00 59.72 97 ALA A C 1
ATOM 769 O O . ALA A 1 97 ? -1.145 14.629 -16.716 1.00 59.72 97 ALA A O 1
ATOM 770 N N . ASP A 1 98 ? 0.014 15.708 -18.297 1.00 58.59 98 ASP A N 1
ATOM 771 C CA . ASP A 1 98 ? -0.118 17.053 -17.709 1.00 58.59 98 ASP A CA 1
ATOM 772 C C . ASP A 1 98 ? 0.455 17.197 -16.271 1.00 58.59 98 ASP A C 1
ATOM 774 O O . ASP A 1 98 ? 0.023 18.061 -15.501 1.00 58.59 98 ASP A O 1
ATOM 778 N N . GLY A 1 99 ? 1.476 16.400 -15.920 1.00 58.00 99 GLY A N 1
ATOM 779 C CA . GLY A 1 99 ? 2.212 16.482 -14.646 1.00 58.00 99 GLY A CA 1
ATOM 780 C C . GLY A 1 99 ? 1.551 15.763 -13.463 1.00 58.00 99 GLY A C 1
ATOM 781 O O . GLY A 1 99 ? 1.773 16.151 -12.313 1.00 58.00 99 GLY A O 1
ATOM 782 N N . VAL A 1 100 ? 0.692 14.787 -13.759 1.00 60.19 100 VAL A N 1
ATOM 783 C CA . VAL A 1 100 ? 0.138 13.794 -12.833 1.00 60.19 100 VAL A CA 1
ATOM 784 C C . VAL A 1 100 ? 0.119 12.452 -13.571 1.00 60.19 100 VAL A C 1
ATOM 786 O O . VAL A 1 100 ? -0.172 12.451 -14.772 1.00 60.19 100 VAL A O 1
ATOM 789 N N . ASP A 1 101 ? 0.336 11.337 -12.863 1.00 64.44 101 ASP A N 1
ATOM 790 C CA . ASP A 1 101 ? 0.142 9.982 -13.394 1.00 64.44 101 ASP A CA 1
ATOM 791 C C . ASP A 1 101 ? -1.135 9.906 -14.246 1.00 64.44 101 ASP A C 1
ATOM 793 O O . ASP A 1 101 ? -2.241 10.221 -13.786 1.00 64.44 101 ASP A O 1
ATOM 797 N N . GLU A 1 102 ? -1.009 9.444 -15.490 1.00 67.81 102 GLU A N 1
ATOM 798 C CA . GLU A 1 102 ? -2.154 9.297 -16.395 1.00 67.81 102 GLU A CA 1
ATOM 799 C C . GLU A 1 102 ? -3.110 8.193 -15.900 1.00 67.81 102 GLU A C 1
ATOM 801 O O . GLU A 1 102 ? -4.317 8.211 -16.156 1.00 67.81 102 GLU A O 1
ATOM 806 N N . ASN A 1 103 ? -2.575 7.216 -15.158 1.00 75.12 103 ASN A N 1
ATOM 807 C CA . ASN A 1 103 ? -3.234 5.943 -14.889 1.00 75.12 103 ASN A CA 1
ATOM 808 C C . ASN A 1 103 ? -3.287 5.499 -13.402 1.00 75.12 103 ASN A C 1
ATOM 810 O O . ASN A 1 103 ? -3.257 4.288 -13.144 1.00 75.12 103 ASN A O 1
ATOM 814 N N . PRO A 1 104 ? -3.482 6.379 -12.397 1.00 82.56 104 PRO A N 1
ATOM 815 C CA . PRO A 1 104 ? -3.489 5.969 -10.988 1.00 82.56 104 PRO A CA 1
ATOM 816 C C . PRO A 1 104 ? -4.635 5.005 -10.674 1.00 82.56 104 PRO A C 1
ATOM 818 O O . PRO A 1 104 ? -4.484 4.035 -9.933 1.00 82.56 104 PRO A O 1
ATOM 821 N N . CYS A 1 105 ? -5.787 5.194 -11.320 1.00 89.50 105 CYS A N 1
ATOM 822 C CA . CYS A 1 105 ? -6.896 4.263 -11.175 1.00 89.50 105 CYS A CA 1
ATOM 823 C C . CYS A 1 105 ? -6.656 2.917 -11.840 1.00 89.50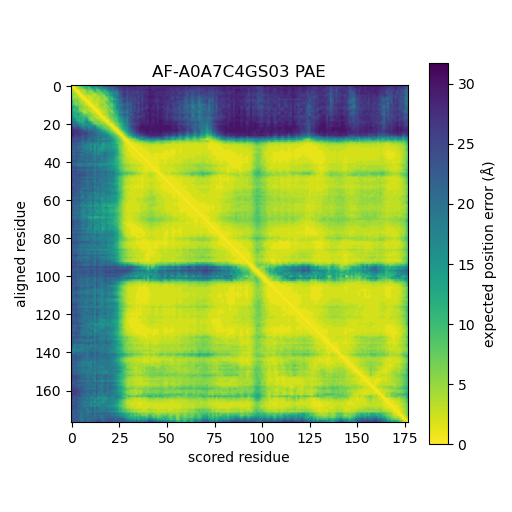 105 CYS A C 1
ATOM 825 O O . CYS A 1 105 ? -7.201 1.910 -11.390 1.00 89.50 105 CYS A O 1
ATOM 827 N N . ARG A 1 106 ? -5.815 2.865 -12.875 1.00 92.88 106 ARG A N 1
ATOM 828 C CA . ARG A 1 106 ? -5.419 1.592 -13.464 1.00 92.88 106 ARG A CA 1
ATOM 829 C C . ARG A 1 106 ? -4.563 0.789 -12.492 1.00 92.88 106 ARG A C 1
ATOM 831 O O . ARG A 1 106 ? -4.799 -0.410 -12.373 1.00 92.88 106 ARG A O 1
ATOM 838 N N . LEU A 1 107 ? -3.646 1.446 -11.776 1.00 93.94 107 LEU A N 1
ATOM 839 C CA . LEU A 1 107 ? -2.842 0.815 -10.729 1.00 93.94 107 LEU A CA 1
ATOM 840 C C . LEU A 1 107 ? -3.731 0.218 -9.634 1.00 93.94 107 LEU A C 1
ATOM 842 O O . LEU A 1 107 ? -3.581 -0.955 -9.305 1.00 93.94 107 LEU A O 1
ATOM 846 N N . VAL A 1 108 ? -4.699 0.987 -9.126 1.00 94.75 108 VAL A N 1
ATOM 847 C CA . VAL A 1 108 ? -5.639 0.510 -8.098 1.00 94.75 108 VAL A CA 1
ATOM 848 C C . VAL A 1 108 ? -6.456 -0.684 -8.593 1.00 94.75 108 VAL A C 1
ATOM 850 O O . VAL A 1 108 ? -6.551 -1.690 -7.895 1.00 94.75 108 VAL A O 1
ATOM 853 N N . ILE A 1 109 ? -7.019 -0.607 -9.801 1.00 95.00 109 ILE A N 1
ATOM 854 C CA . ILE A 1 109 ? -7.824 -1.696 -10.373 1.00 95.00 109 ILE A CA 1
ATOM 855 C C . ILE A 1 109 ? -6.985 -2.966 -10.548 1.00 95.00 109 ILE A C 1
ATOM 857 O O . ILE A 1 109 ? -7.435 -4.049 -10.177 1.00 95.00 109 ILE A O 1
ATOM 861 N N . ASP A 1 110 ? -5.775 -2.851 -11.102 1.00 96.19 110 ASP A N 1
ATOM 862 C CA . ASP A 1 110 ? -4.905 -4.007 -11.318 1.00 96.19 110 ASP A CA 1
ATOM 863 C C . ASP A 1 110 ? -4.413 -4.591 -9.979 1.00 96.19 110 ASP A C 1
ATOM 865 O O . ASP A 1 110 ? -4.379 -5.814 -9.839 1.00 96.19 110 ASP A O 1
ATOM 869 N N . ALA A 1 111 ? -4.142 -3.751 -8.973 1.00 96.81 111 ALA A N 1
ATOM 870 C CA . ALA A 1 111 ? -3.797 -4.167 -7.611 1.00 96.81 111 ALA A CA 1
ATOM 871 C C . ALA A 1 111 ? -4.936 -4.928 -6.915 1.00 96.81 111 ALA A C 1
ATOM 873 O O . ALA A 1 111 ? -4.718 -6.020 -6.392 1.00 96.81 111 ALA A O 1
ATOM 874 N N . VAL A 1 112 ? -6.158 -4.386 -6.938 1.00 96.31 112 VAL A N 1
ATOM 875 C CA . VAL A 1 112 ? -7.342 -5.046 -6.364 1.00 96.31 112 VAL A CA 1
ATOM 876 C C . VAL A 1 112 ? -7.588 -6.379 -7.062 1.00 96.31 112 VAL A C 1
ATOM 878 O O . VAL A 1 112 ? -7.767 -7.393 -6.398 1.00 96.31 112 VAL A O 1
ATOM 881 N N . LYS A 1 113 ? -7.495 -6.416 -8.394 1.00 96.06 113 LYS A N 1
ATOM 882 C CA . LYS A 1 113 ? -7.729 -7.632 -9.177 1.00 96.06 113 LYS A CA 1
ATOM 883 C C . LYS A 1 113 ? -6.776 -8.777 -8.820 1.00 96.06 113 LYS A C 1
ATOM 885 O O . LYS A 1 113 ? -7.208 -9.925 -8.769 1.00 96.06 113 LYS A O 1
ATOM 890 N N . VAL A 1 114 ? -5.485 -8.504 -8.612 1.00 97.44 114 VAL A N 1
ATOM 891 C CA . VAL A 1 114 ? -4.531 -9.559 -8.211 1.00 97.44 114 VAL A CA 1
ATOM 892 C C . VAL A 1 114 ? -4.682 -9.963 -6.742 1.00 97.44 114 VAL A C 1
ATOM 894 O O . VAL A 1 114 ? -4.246 -11.048 -6.360 1.00 97.44 114 VAL A O 1
ATOM 897 N N . ALA A 1 115 ? -5.292 -9.103 -5.925 1.00 97.19 115 ALA A N 1
ATOM 898 C CA . ALA A 1 115 ? -5.507 -9.323 -4.503 1.00 97.19 115 ALA A CA 1
ATOM 899 C C . ALA A 1 115 ? -6.841 -10.010 -4.174 1.00 97.19 115 ALA A C 1
ATOM 901 O O . ALA A 1 115 ? -6.931 -10.639 -3.125 1.00 97.19 115 ALA A O 1
ATOM 902 N N . ASP A 1 116 ? -7.833 -9.925 -5.062 1.00 96.00 116 ASP A N 1
ATOM 903 C CA . ASP A 1 116 ? -9.221 -10.376 -4.869 1.00 96.00 116 ASP A CA 1
ATOM 904 C C . ASP A 1 116 ? -9.321 -11.813 -4.341 1.00 96.00 116 ASP A C 1
ATOM 906 O O . ASP A 1 116 ? -9.885 -12.075 -3.286 1.00 96.00 116 ASP A O 1
ATOM 910 N N . ALA A 1 117 ? -8.600 -12.747 -4.963 1.00 95.12 117 ALA A N 1
ATOM 911 C CA . ALA A 1 117 ? -8.597 -14.147 -4.532 1.00 95.12 117 ALA A CA 1
ATOM 912 C C . ALA A 1 117 ? -7.912 -14.402 -3.167 1.00 95.12 117 ALA A C 1
ATOM 914 O O . ALA A 1 117 ? -7.928 -15.529 -2.6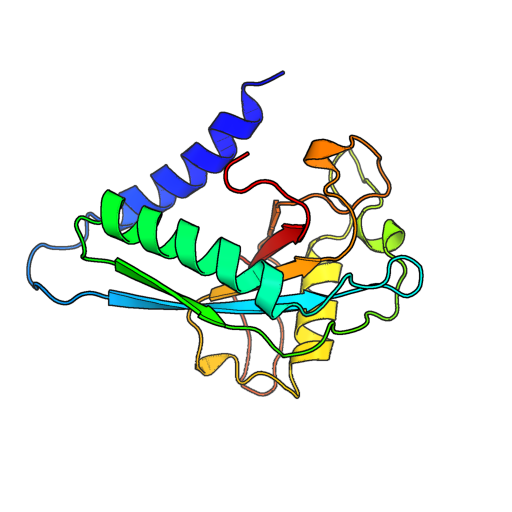64 1.00 95.12 117 ALA A O 1
ATOM 915 N N . LEU A 1 118 ? -7.234 -13.401 -2.597 1.00 96.25 118 LEU A N 1
ATOM 916 C CA . LEU A 1 118 ? -6.432 -13.504 -1.374 1.00 96.25 118 LEU A CA 1
ATOM 917 C C . LEU A 1 118 ? -7.018 -12.704 -0.206 1.00 96.25 118 LEU A C 1
ATOM 919 O O . LEU A 1 118 ? -6.682 -12.989 0.947 1.00 96.25 118 LEU A O 1
ATOM 923 N N . ILE A 1 119 ? -7.839 -11.695 -0.491 1.00 96.44 119 ILE A N 1
ATOM 924 C CA . ILE A 1 119 ? -8.297 -10.697 0.470 1.00 96.44 119 ILE A CA 1
ATOM 925 C C . ILE A 1 119 ? -9.818 -10.635 0.425 1.00 96.44 119 ILE A C 1
ATOM 927 O O . ILE A 1 119 ? -10.399 -10.249 -0.573 1.00 96.44 119 ILE A O 1
ATOM 931 N N . ASP A 1 120 ? -10.445 -10.932 1.558 1.00 95.56 120 ASP A N 1
ATOM 932 C CA . ASP A 1 120 ? -11.871 -10.679 1.763 1.00 95.56 120 ASP A CA 1
ATOM 933 C C . ASP A 1 120 ? -12.057 -9.208 2.150 1.00 95.56 120 ASP A C 1
ATOM 935 O O . ASP A 1 120 ? -11.856 -8.827 3.312 1.00 95.56 120 ASP A O 1
ATOM 939 N N . PHE A 1 121 ? -12.392 -8.370 1.166 1.00 93.94 121 PHE A N 1
ATOM 940 C CA . PHE A 1 121 ? -12.442 -6.917 1.338 1.00 93.94 121 PHE A CA 1
ATOM 941 C C . PHE A 1 121 ? -13.514 -6.455 2.331 1.00 93.94 121 PHE A C 1
ATOM 943 O O . PHE A 1 121 ? -13.365 -5.395 2.932 1.00 93.94 121 PHE A O 1
ATOM 950 N N . LYS A 1 122 ? -14.542 -7.271 2.614 1.00 94.00 122 LYS A N 1
ATOM 951 C CA . LYS A 1 122 ? -15.581 -6.944 3.613 1.00 94.00 122 LYS A CA 1
ATOM 952 C C . LYS A 1 122 ? -15.058 -6.858 5.046 1.00 94.00 122 LYS A C 1
ATOM 954 O O . LYS A 1 122 ? -15.783 -6.394 5.924 1.00 94.00 122 LYS A O 1
ATOM 959 N N . LYS A 1 123 ? -13.842 -7.342 5.311 1.00 94.81 123 LYS A N 1
ATOM 960 C CA . LYS A 1 123 ? -13.211 -7.295 6.639 1.00 94.81 123 LYS A CA 1
ATOM 961 C C . LYS A 1 123 ? -12.512 -5.972 6.944 1.00 94.81 123 LYS A C 1
ATOM 963 O O . LYS A 1 123 ? -12.020 -5.810 8.061 1.00 94.81 123 LYS A O 1
ATOM 968 N N . TYR A 1 124 ? -12.432 -5.070 5.972 1.00 94.31 124 TYR A N 1
ATOM 969 C CA . TYR A 1 124 ? -11.649 -3.847 6.064 1.00 94.31 124 TYR A CA 1
ATOM 970 C C . TYR A 1 124 ? -12.514 -2.635 5.729 1.00 94.31 124 TYR A C 1
ATOM 972 O O . TYR A 1 124 ? -13.414 -2.713 4.899 1.00 94.31 124 TYR A O 1
ATOM 980 N N . ASP A 1 125 ? -12.233 -1.525 6.403 1.00 92.06 125 ASP A N 1
ATOM 981 C CA . ASP A 1 125 ? -12.943 -0.259 6.236 1.00 92.06 125 ASP A CA 1
ATOM 982 C C . ASP A 1 125 ? -12.327 0.601 5.128 1.00 92.06 125 ASP A C 1
ATOM 984 O O . ASP A 1 125 ? -13.017 1.454 4.583 1.00 92.06 125 ASP A O 1
ATOM 988 N N . TYR A 1 126 ? -11.032 0.402 4.841 1.00 92.38 126 TYR A N 1
ATOM 989 C CA . TYR A 1 126 ? -10.283 1.153 3.834 1.00 92.38 126 TYR A CA 1
ATOM 990 C C . TYR A 1 126 ? -9.214 0.308 3.145 1.00 92.38 126 TYR A C 1
ATOM 992 O O . TYR A 1 126 ? -8.618 -0.597 3.744 1.00 92.38 126 TYR A O 1
ATOM 1000 N N . ILE A 1 127 ? -8.887 0.698 1.913 1.00 93.56 127 ILE A N 1
ATOM 1001 C CA . ILE A 1 127 ? -7.831 0.093 1.099 1.00 93.56 127 ILE A CA 1
ATOM 1002 C C . ILE A 1 127 ? -6.683 1.079 0.878 1.00 93.56 127 ILE A C 1
ATOM 1004 O O . ILE A 1 127 ? -6.872 2.260 0.577 1.00 93.56 127 ILE A O 1
ATOM 1008 N N . MET A 1 128 ? -5.467 0.554 0.974 1.00 94.69 128 MET A N 1
ATOM 1009 C CA . MET A 1 128 ? -4.232 1.237 0.616 1.00 94.69 128 MET A CA 1
ATOM 1010 C C . MET A 1 128 ? -3.437 0.360 -0.352 1.00 94.69 128 MET A C 1
ATOM 1012 O O . MET A 1 128 ? -3.227 -0.822 -0.096 1.00 94.69 128 MET A O 1
ATOM 1016 N N . VAL A 1 129 ? -2.968 0.923 -1.457 1.00 96.12 129 VAL A N 1
ATOM 1017 C CA . VAL A 1 129 ? -2.045 0.268 -2.386 1.00 96.12 129 VAL A CA 1
ATOM 1018 C C . VAL A 1 129 ? -0.637 0.752 -2.069 1.00 96.12 129 VAL A C 1
ATOM 1020 O O . VAL A 1 129 ? -0.363 1.947 -2.122 1.00 96.12 129 VAL A O 1
ATOM 1023 N N . MET A 1 130 ? 0.257 -0.176 -1.737 1.00 95.69 130 MET A N 1
ATOM 1024 C CA . MET A 1 130 ? 1.668 0.117 -1.495 1.00 95.69 130 MET A CA 1
ATOM 1025 C C . MET A 1 130 ? 2.493 -0.414 -2.662 1.00 95.69 130 MET A C 1
ATOM 1027 O O . MET A 1 130 ? 2.577 -1.627 -2.850 1.00 95.69 130 MET A O 1
ATOM 1031 N N . HIS A 1 131 ? 3.109 0.468 -3.441 1.00 95.44 131 HIS A N 1
ATOM 1032 C CA . HIS A 1 131 ? 3.908 0.067 -4.594 1.00 95.44 131 HIS A CA 1
ATOM 1033 C C . HIS A 1 131 ? 5.402 -0.024 -4.260 1.00 95.44 131 HIS A C 1
ATOM 1035 O O . HIS A 1 131 ? 5.922 0.663 -3.376 1.00 95.44 131 HIS A O 1
ATOM 1041 N N . SER A 1 132 ? 6.111 -0.894 -4.981 1.00 94.75 132 SER A N 1
ATOM 1042 C CA . SER A 1 132 ? 7.574 -0.866 -5.054 1.00 94.75 132 SER A CA 1
ATOM 1043 C C . SER A 1 132 ? 8.063 0.308 -5.912 1.00 94.75 132 SER A C 1
ATOM 1045 O O . SER A 1 132 ? 7.302 0.830 -6.717 1.00 94.75 132 SER A O 1
ATOM 1047 N N . GLY A 1 133 ? 9.344 0.662 -5.821 1.00 92.50 133 GLY A N 1
ATOM 1048 C CA . GLY A 1 133 ? 9.881 1.855 -6.490 1.00 92.50 133 GLY A CA 1
ATOM 1049 C C . GLY A 1 133 ? 9.827 3.088 -5.596 1.00 92.50 133 GLY A C 1
ATOM 1050 O O . GLY A 1 133 ? 9.324 3.019 -4.476 1.00 92.50 133 GLY A O 1
ATOM 1051 N N . ARG A 1 134 ? 10.437 4.182 -6.049 1.00 90.31 134 ARG A N 1
ATOM 1052 C CA . ARG A 1 134 ? 10.452 5.458 -5.325 1.00 90.31 134 ARG A CA 1
ATOM 1053 C C . ARG A 1 134 ? 9.243 6.287 -5.739 1.00 90.31 134 ARG A C 1
ATOM 1055 O O . ARG A 1 134 ? 8.799 6.146 -6.869 1.00 90.31 134 ARG A O 1
ATOM 1062 N N . ASP A 1 135 ? 8.742 7.124 -4.844 1.00 88.44 135 ASP A N 1
ATOM 1063 C CA . ASP A 1 135 ? 7.678 8.077 -5.162 1.00 88.44 135 ASP A CA 1
ATOM 1064 C C . ASP A 1 135 ? 8.207 9.230 -6.020 1.00 88.44 135 ASP A C 1
ATOM 1066 O O . ASP A 1 135 ? 9.229 9.853 -5.689 1.00 88.44 135 ASP A O 1
ATOM 1070 N N . GLN A 1 136 ? 7.478 9.544 -7.087 1.00 88.38 136 GLN A N 1
ATOM 1071 C CA . GLN A 1 136 ? 7.744 10.699 -7.935 1.00 88.38 136 GLN A CA 1
ATOM 1072 C C . GLN A 1 136 ? 7.697 12.016 -7.155 1.00 88.38 136 GLN A C 1
ATOM 1074 O O . GLN A 1 136 ? 8.468 12.933 -7.457 1.00 88.38 136 GLN A O 1
ATOM 1079 N N . ALA A 1 137 ? 6.865 12.132 -6.112 1.00 84.12 137 ALA A N 1
ATOM 1080 C CA . ALA A 1 137 ? 6.839 13.342 -5.289 1.00 84.12 137 ALA A CA 1
ATOM 1081 C C . ALA A 1 137 ? 8.192 13.602 -4.598 1.00 84.12 137 ALA A C 1
ATOM 1083 O O . ALA A 1 137 ? 8.512 14.752 -4.279 1.00 84.12 137 ALA A O 1
ATOM 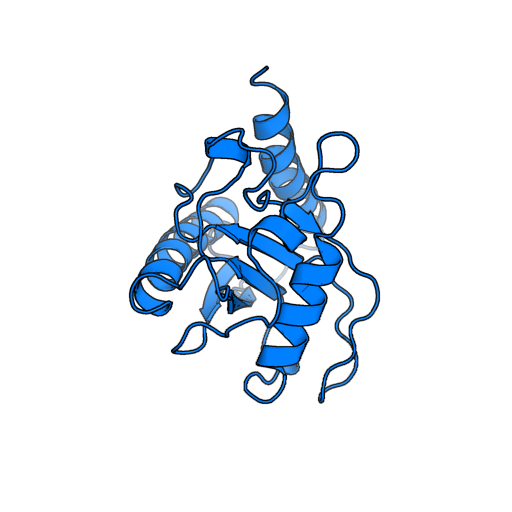1084 N N . TYR A 1 138 ? 9.002 12.554 -4.411 1.00 84.88 138 TYR A N 1
ATOM 1085 C CA . TYR A 1 138 ? 10.351 12.641 -3.866 1.00 84.88 138 TYR A CA 1
ATOM 1086 C C . TYR A 1 138 ? 11.439 12.735 -4.945 1.00 84.88 138 TYR A C 1
ATOM 1088 O O . TYR A 1 138 ? 12.411 13.472 -4.770 1.00 84.88 138 TYR A O 1
ATOM 1096 N N . THR A 1 139 ? 11.352 11.944 -6.016 1.00 87.69 139 THR A N 1
ATOM 1097 C CA . THR A 1 139 ? 12.417 11.854 -7.036 1.00 87.69 139 THR A CA 1
ATOM 1098 C C . THR A 1 139 ? 12.308 12.906 -8.125 1.00 87.69 139 THR A C 1
ATOM 1100 O O . THR A 1 139 ? 13.334 13.307 -8.669 1.00 87.69 139 THR A O 1
ATOM 1103 N N . HIS A 1 140 ? 11.091 13.374 -8.405 1.00 85.44 140 HIS A N 1
ATOM 1104 C CA . HIS A 1 140 ? 10.750 14.230 -9.540 1.00 85.44 140 HIS A CA 1
ATOM 1105 C C . HIS A 1 140 ? 11.024 13.590 -10.913 1.00 85.44 140 HIS A C 1
ATOM 1107 O O . HIS A 1 140 ? 11.226 14.308 -11.891 1.00 85.44 140 HIS A O 1
ATOM 1113 N N . GLU A 1 141 ? 11.029 12.257 -10.991 1.00 85.50 141 GLU A N 1
ATOM 1114 C CA . GLU A 1 141 ? 11.200 11.498 -12.235 1.00 85.50 141 GLU A CA 1
ATOM 1115 C C . GLU A 1 141 ? 9.826 11.073 -12.788 1.00 85.50 141 GLU A C 1
ATOM 1117 O O . GLU A 1 141 ? 9.124 10.311 -12.136 1.00 85.50 141 GLU A O 1
ATOM 1122 N N . GLU A 1 142 ? 9.457 11.508 -13.999 1.00 79.81 142 GLU A N 1
ATOM 1123 C CA . GLU A 1 142 ? 8.141 11.277 -14.659 1.00 79.81 142 GLU A CA 1
ATOM 1124 C C . GLU A 1 142 ? 7.819 9.799 -14.994 1.00 79.81 142 GLU A C 1
ATOM 1126 O O . GLU A 1 142 ? 6.884 9.503 -15.730 1.00 79.81 142 GLU A O 1
ATOM 1131 N N . GLY A 1 143 ? 8.659 8.856 -14.563 1.00 83.06 143 GLY A N 1
ATOM 1132 C CA . GLY A 1 143 ? 8.426 7.416 -14.708 1.00 83.06 143 GLY A CA 1
ATOM 1133 C C . GLY A 1 143 ? 8.249 6.695 -13.374 1.00 83.06 143 GLY A C 1
ATOM 1134 O O . GLY A 1 143 ? 8.034 5.480 -13.367 1.00 83.06 143 GLY A O 1
ATOM 1135 N N . ASP A 1 144 ? 8.384 7.420 -12.264 1.00 89.31 144 ASP A N 1
ATOM 1136 C CA . ASP A 1 144 ? 8.063 6.923 -10.938 1.00 89.31 144 ASP A CA 1
ATOM 1137 C C . ASP A 1 144 ? 6.559 7.092 -10.692 1.00 89.31 144 ASP A C 1
ATOM 1139 O O . ASP A 1 144 ? 5.960 8.043 -11.163 1.00 89.31 144 ASP A O 1
ATOM 1143 N N . VAL A 1 145 ? 5.930 6.166 -9.969 1.00 88.69 145 VAL A N 1
ATOM 1144 C CA . VAL A 1 145 ? 4.520 6.317 -9.578 1.00 88.69 145 VAL A CA 1
ATOM 1145 C C . VAL A 1 145 ? 4.405 7.428 -8.537 1.00 88.69 145 VAL A C 1
ATOM 1147 O O . VAL A 1 145 ? 5.198 7.469 -7.589 1.00 88.69 145 VAL A O 1
ATOM 1150 N N . TYR A 1 146 ? 3.407 8.296 -8.696 1.00 87.50 146 TYR A N 1
ATOM 1151 C CA . TYR A 1 146 ? 3.136 9.398 -7.784 1.00 87.50 146 TYR A CA 1
ATOM 1152 C C . TYR A 1 146 ? 2.206 8.965 -6.638 1.00 87.50 146 TYR A C 1
ATOM 1154 O O . TYR A 1 146 ? 1.065 8.537 -6.849 1.00 87.50 146 TYR A O 1
ATOM 1162 N N . SER A 1 147 ? 2.651 9.136 -5.391 1.00 86.88 147 SER A N 1
ATOM 1163 C CA . SER A 1 147 ? 1.828 8.882 -4.201 1.00 86.88 147 SER A CA 1
ATOM 1164 C C . SER A 1 147 ? 0.640 9.853 -4.130 1.00 86.88 147 SER A C 1
ATOM 1166 O O . SER A 1 147 ? 0.792 11.075 -4.048 1.00 86.88 147 SER A O 1
ATOM 1168 N N . LEU A 1 148 ? -0.585 9.322 -4.139 1.00 86.62 148 LEU A N 1
ATOM 1169 C CA . LEU A 1 148 ? -1.813 10.122 -4.165 1.00 86.62 148 LEU A CA 1
ATOM 1170 C C . LEU A 1 148 ? -3.020 9.375 -3.592 1.00 86.62 148 LEU A C 1
ATOM 1172 O O . LEU A 1 148 ? -2.978 8.180 -3.316 1.00 86.62 148 LEU A O 1
ATOM 1176 N N . SER A 1 149 ? -4.134 10.090 -3.437 1.00 85.31 149 SER A N 1
ATOM 1177 C CA . SER A 1 149 ? -5.439 9.473 -3.169 1.00 85.31 149 SER A CA 1
ATOM 1178 C C . SER A 1 149 ? -6.313 9.550 -4.416 1.00 85.31 149 SER A C 1
ATOM 1180 O O . SER A 1 149 ? -6.424 10.613 -5.030 1.00 85.31 149 SER A O 1
ATOM 1182 N N . ALA A 1 150 ? -6.926 8.431 -4.797 1.00 81.38 150 ALA A N 1
ATOM 1183 C CA . ALA A 1 150 ? -7.723 8.321 -6.013 1.00 81.38 150 ALA A CA 1
ATOM 1184 C C . ALA A 1 150 ? -9.116 7.765 -5.719 1.00 81.38 150 ALA A C 1
ATOM 1186 O O . ALA A 1 150 ? -9.268 6.811 -4.961 1.00 81.38 150 ALA A O 1
ATOM 1187 N N . PHE A 1 151 ? -10.132 8.325 -6.377 1.00 86.75 151 PHE A N 1
ATOM 1188 C CA . PHE A 1 151 ? -11.452 7.710 -6.479 1.00 86.75 151 PHE A CA 1
ATOM 1189 C C . PHE A 1 151 ? -11.619 7.123 -7.877 1.00 86.75 151 PHE A C 1
ATOM 1191 O O . PHE A 1 151 ? -11.650 7.859 -8.863 1.00 86.75 151 PHE A O 1
ATOM 1198 N N . CYS A 1 152 ? -11.745 5.801 -7.957 1.00 85.75 152 CYS A N 1
ATOM 1199 C CA . CYS A 1 152 ? -11.697 5.064 -9.223 1.00 85.75 152 CYS A CA 1
ATOM 1200 C C . CYS A 1 152 ? -13.048 4.501 -9.663 1.00 85.75 152 CYS A C 1
ATOM 1202 O O . CYS A 1 152 ? -13.122 3.613 -10.511 1.00 85.75 152 CYS A O 1
ATOM 1204 N N . GLY A 1 153 ? -14.131 5.041 -9.103 1.00 88.75 153 GLY A N 1
ATOM 1205 C CA . GLY A 1 153 ? -15.477 4.551 -9.349 1.00 88.75 153 GLY A CA 1
ATOM 1206 C C . GLY A 1 153 ? -15.736 3.243 -8.611 1.00 88.75 153 GLY A C 1
ATOM 1207 O O . GLY A 1 153 ? -15.346 3.092 -7.456 1.00 88.75 153 GLY A O 1
ATOM 1208 N N . ARG A 1 154 ? -16.448 2.325 -9.268 1.00 91.00 154 ARG A N 1
ATOM 1209 C CA . ARG A 1 154 ? -16.798 1.021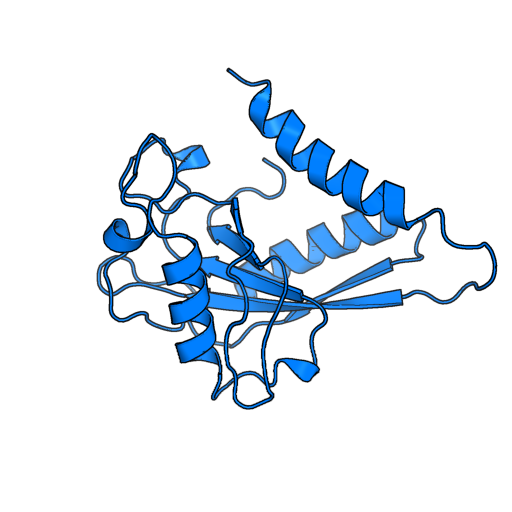 -8.700 1.00 91.00 154 ARG A CA 1
ATOM 1210 C C . ARG A 1 154 ? -15.848 -0.038 -9.232 1.00 91.00 154 ARG A C 1
ATOM 1212 O O . ARG A 1 154 ? -15.764 -0.219 -10.446 1.00 91.00 154 ARG A O 1
ATOM 1219 N N . ILE A 1 155 ? -15.154 -0.722 -8.333 1.00 92.38 155 ILE A N 1
ATOM 1220 C CA . ILE A 1 155 ? -14.228 -1.800 -8.676 1.00 92.38 155 ILE A CA 1
ATOM 1221 C C . ILE A 1 155 ? -14.883 -3.121 -8.259 1.00 92.38 155 ILE A C 1
ATOM 1223 O O . ILE A 1 155 ? -15.153 -3.290 -7.070 1.00 92.38 155 ILE A O 1
ATOM 1227 N N . PRO A 1 156 ? -15.183 -4.035 -9.198 1.00 92.12 156 PRO A N 1
ATOM 1228 C CA . PRO A 1 156 ? -15.776 -5.321 -8.859 1.00 92.12 156 PRO A CA 1
ATOM 1229 C C . PRO A 1 156 ? -14.760 -6.207 -8.130 1.00 92.12 156 PRO A C 1
ATOM 1231 O O . PRO A 1 156 ? -13.597 -6.267 -8.529 1.00 92.12 156 PRO A O 1
ATOM 1234 N N . VAL A 1 157 ? -15.240 -6.898 -7.102 1.00 94.44 157 VAL A N 1
ATOM 1235 C CA . VAL A 1 157 ? -14.526 -7.898 -6.296 1.00 94.44 157 VAL A CA 1
ATOM 1236 C C . VAL A 1 157 ? -15.440 -9.089 -6.040 1.00 94.44 157 VAL A C 1
ATOM 1238 O O . VAL A 1 157 ? -16.659 -8.984 -6.221 1.00 94.44 157 VAL A O 1
ATOM 1241 N N . ASP A 1 158 ? -14.887 -10.205 -5.577 1.00 93.88 158 ASP A N 1
ATOM 1242 C CA . ASP A 1 158 ? -15.662 -11.411 -5.257 1.00 93.88 158 ASP A CA 1
ATOM 1243 C C . ASP A 1 158 ? -16.791 -11.121 -4.247 1.00 93.88 158 ASP A C 1
ATOM 1245 O O . ASP A 1 158 ? -17.879 -11.711 -4.294 1.00 93.88 158 ASP A O 1
ATOM 1249 N N . GLU A 1 159 ? -16.586 -10.147 -3.357 1.00 91.50 159 GLU A N 1
ATOM 1250 C CA . GLU A 1 159 ? -17.575 -9.740 -2.366 1.00 91.50 159 GLU A CA 1
ATOM 1251 C C . GLU A 1 159 ? -18.661 -8.770 -2.867 1.00 91.50 159 GLU A C 1
ATOM 1253 O O . GLU A 1 159 ? -19.646 -8.560 -2.139 1.00 91.50 159 GLU 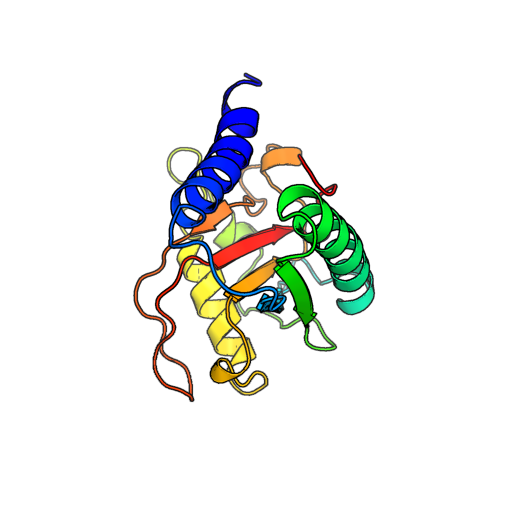A O 1
ATOM 1258 N N . GLY A 1 160 ? -18.509 -8.177 -4.055 1.00 91.38 160 GLY A N 1
ATOM 1259 C CA . GLY A 1 160 ? -19.382 -7.127 -4.583 1.00 91.38 160 GLY A CA 1
ATOM 1260 C C . GLY A 1 160 ? -18.614 -6.028 -5.320 1.00 91.38 160 GLY A C 1
ATOM 1261 O O . GLY A 1 160 ? -17.964 -6.282 -6.327 1.00 91.38 160 GLY A O 1
ATOM 1262 N N . GLU A 1 161 ? -18.730 -4.786 -4.852 1.00 90.31 161 GLU A N 1
ATOM 1263 C CA . GLU A 1 161 ? -18.033 -3.641 -5.442 1.00 90.31 161 GLU A CA 1
ATOM 1264 C C . GLU A 1 161 ? -17.399 -2.780 -4.347 1.00 90.31 161 GLU A C 1
ATOM 1266 O O . GLU A 1 161 ? -18.050 -2.435 -3.360 1.00 90.31 161 GLU A O 1
ATOM 1271 N N . ILE A 1 162 ? -16.146 -2.393 -4.561 1.00 87.94 162 ILE A N 1
ATOM 1272 C CA . ILE A 1 162 ? -15.443 -1.375 -3.782 1.00 87.94 162 ILE A CA 1
ATOM 1273 C C . ILE A 1 162 ? -15.772 -0.009 -4.388 1.00 87.94 162 ILE A C 1
ATOM 1275 O O . ILE A 1 162 ? -15.633 0.186 -5.599 1.00 87.94 162 ILE A O 1
ATOM 1279 N N . VAL A 1 163 ? -16.216 0.939 -3.557 1.00 85.12 163 VAL A N 1
ATOM 1280 C CA . VAL A 1 163 ? -16.597 2.301 -3.975 1.00 85.12 163 VAL A CA 1
ATOM 1281 C C . VAL A 1 163 ? -16.075 3.319 -2.962 1.00 85.12 163 VAL A C 1
ATOM 1283 O O . VAL A 1 163 ? -16.831 3.912 -2.196 1.00 85.12 163 VAL A O 1
ATOM 1286 N N . GLU A 1 164 ? -14.763 3.508 -2.938 1.00 84.31 164 GLU A N 1
ATOM 1287 C CA . GLU A 1 164 ? -14.086 4.357 -1.957 1.00 84.31 164 GLU A CA 1
ATOM 1288 C C . GLU A 1 164 ? -12.848 5.042 -2.544 1.00 84.31 164 GLU A C 1
ATOM 1290 O O . GLU A 1 164 ? -12.418 4.753 -3.664 1.00 84.31 164 GLU A O 1
ATOM 1295 N N . TYR A 1 165 ? -12.305 5.999 -1.791 1.00 83.12 165 TYR A N 1
ATOM 1296 C CA . TYR A 1 165 ? -11.003 6.578 -2.093 1.00 83.12 165 TYR A CA 1
ATOM 1297 C C . TYR A 1 165 ? -9.913 5.606 -1.652 1.00 83.12 165 TYR A C 1
ATOM 1299 O O . TYR A 1 165 ? -9.896 5.176 -0.501 1.00 83.12 165 TYR A O 1
ATOM 1307 N N . VAL A 1 166 ? -8.984 5.309 -2.554 1.00 88.88 166 VAL A N 1
ATOM 1308 C CA . VAL A 1 166 ? -7.831 4.451 -2.288 1.00 88.88 166 VAL A CA 1
ATOM 1309 C C . VAL A 1 166 ? -6.584 5.316 -2.190 1.00 88.88 166 VAL A C 1
ATOM 1311 O O . VAL A 1 166 ? -6.357 6.189 -3.031 1.00 88.88 166 VAL A O 1
ATOM 1314 N N . ALA A 1 167 ? -5.780 5.080 -1.157 1.00 91.06 167 ALA A N 1
ATOM 1315 C CA . ALA A 1 167 ? -4.466 5.698 -1.020 1.00 91.06 167 ALA A CA 1
ATOM 1316 C C . ALA A 1 167 ? -3.415 4.866 -1.763 1.00 91.06 167 ALA A C 1
ATOM 1318 O O . ALA A 1 167 ? -3.362 3.652 -1.584 1.00 91.06 167 ALA A O 1
ATOM 1319 N N . ILE A 1 168 ? -2.576 5.515 -2.562 1.00 91.31 168 ILE A N 1
ATOM 1320 C CA . ILE A 1 168 ? -1.421 4.936 -3.249 1.00 91.31 168 ILE A CA 1
ATOM 1321 C C . ILE A 1 168 ? -0.175 5.514 -2.583 1.00 91.31 168 ILE A C 1
ATOM 1323 O O . ILE A 1 168 ? -0.070 6.732 -2.451 1.00 91.31 168 ILE A O 1
ATOM 1327 N N . VAL A 1 169 ? 0.730 4.647 -2.132 1.00 91.81 169 VAL A N 1
ATOM 1328 C CA . VAL A 1 169 ? 1.948 5.047 -1.412 1.00 91.81 169 VAL A CA 1
ATOM 1329 C C . VAL A 1 169 ? 3.157 4.234 -1.859 1.00 91.81 169 VAL A C 1
ATOM 1331 O O . VAL A 1 169 ? 3.033 3.032 -2.124 1.00 91.81 169 VAL A O 1
ATOM 1334 N N . SER A 1 170 ? 4.344 4.839 -1.861 1.00 91.69 170 SER A N 1
ATOM 1335 C CA . SER A 1 170 ? 5.588 4.084 -1.997 1.00 91.69 170 SER A CA 1
ATOM 1336 C C . SER A 1 170 ? 6.005 3.488 -0.654 1.00 91.69 170 SER A C 1
ATOM 1338 O O . SER A 1 170 ? 5.957 4.128 0.396 1.00 91.69 170 SER A O 1
ATOM 1340 N N . TYR A 1 171 ? 6.524 2.259 -0.675 1.00 87.00 171 TYR A N 1
ATOM 1341 C CA . TYR A 1 171 ? 7.130 1.647 0.516 1.00 87.00 171 TYR A CA 1
ATOM 1342 C C . TYR A 1 171 ? 8.435 2.333 0.980 1.00 87.00 171 TYR A C 1
ATOM 1344 O O . TYR A 1 171 ? 8.942 2.026 2.066 1.00 87.00 171 TYR A O 1
ATOM 1352 N N . LEU A 1 172 ? 9.008 3.208 0.144 1.00 86.56 172 LEU A N 1
ATOM 1353 C CA . LEU A 1 172 ? 10.216 3.984 0.431 1.00 86.56 172 LEU A CA 1
ATOM 1354 C C . LEU A 1 172 ? 9.914 5.387 0.957 1.00 86.56 172 LEU A C 1
ATOM 1356 O O . LEU A 1 172 ? 10.861 6.076 1.352 1.00 86.56 172 LEU A O 1
ATOM 1360 N N . ASP A 1 173 ? 8.645 5.794 0.994 1.00 80.69 173 ASP A N 1
ATOM 1361 C CA . ASP A 1 173 ? 8.291 7.127 1.455 1.00 80.69 173 ASP A CA 1
ATOM 1362 C C . ASP A 1 173 ? 8.585 7.286 2.947 1.00 80.69 173 ASP A C 1
ATOM 1364 O O . ASP A 1 173 ? 8.257 6.412 3.765 1.00 80.69 173 ASP A O 1
ATOM 1368 N N . PRO A 1 174 ? 9.222 8.402 3.344 1.00 68.81 174 PRO A N 1
ATOM 1369 C CA . PRO A 1 174 ? 9.253 8.772 4.738 1.00 68.81 174 PRO A CA 1
ATOM 1370 C C . PRO A 1 174 ? 7.824 9.028 5.214 1.00 68.81 174 PRO A C 1
ATOM 1372 O O . PRO A 1 174 ? 7.014 9.663 4.546 1.00 68.81 174 PRO A O 1
ATOM 1375 N N . LEU A 1 175 ? 7.524 8.553 6.416 1.00 66.31 175 LEU A N 1
ATOM 1376 C CA . LEU A 1 175 ? 6.239 8.812 7.049 1.00 66.31 175 LEU A CA 1
ATOM 1377 C C . LEU A 1 175 ? 6.097 10.323 7.300 1.00 66.31 175 LEU A C 1
ATOM 1379 O O . LEU A 1 175 ? 6.875 10.886 8.071 1.00 66.31 175 LEU A O 1
ATOM 1383 N N . GLY A 1 176 ? 5.097 10.957 6.680 1.00 51.69 176 GLY A N 1
ATOM 1384 C CA . GLY A 1 176 ? 4.685 12.331 6.990 1.00 51.69 176 GLY A CA 1
ATOM 1385 C C . GLY A 1 176 ? 5.271 13.455 6.126 1.00 51.69 176 GLY A C 1
ATOM 1386 O O . GLY A 1 176 ? 5.341 14.580 6.624 1.00 51.69 176 GLY A O 1
ATOM 1387 N N . ILE A 1 177 ? 5.680 13.179 4.881 1.00 36.94 177 ILE A N 1
ATOM 1388 C CA . ILE A 1 177 ? 5.956 14.218 3.866 1.00 36.94 177 ILE A CA 1
ATOM 1389 C C . ILE A 1 177 ? 4.776 14.438 2.916 1.00 36.94 177 ILE A C 1
ATOM 1391 O O . ILE A 1 177 ? 4.006 13.478 2.706 1.00 36.94 177 ILE A O 1
#

Foldseek 3Di:
DPVVLCVQVVVVVVVVVVVVPPDDDDQAADEAEEEEQAAEEPAFADDDWPCVLQVVVQVVVQVVCCVVVVNNYGYGYDYDGHHQYFHHGQLQQLQDDPLAGPHVLVQVLRSCVSCQVPDPCVVGPAYEYEYGDDACVPVVDSSHHHWDWDQNAWHQGPNGTDGDIYTYYYSPDDPPD

Secondary structure (DSSP, 8-state):
--HHHHHHHHHHHHHHHHHTTS-----PPEEEEEEEEEEE-SSSPPPS-HHHHHHHHHHHHHHHHHHHTTTSEEEEEEE-SS-EE-SS-HHHHH-EETTEES-HHHHHHHHHHHHGGG--GGG-SEEEEEESS--HHHH--TTSPPPEEEE---EEETTEEE-SEEEEEETTPPTT-

Mean predicted aligned error: 9.19 Å

pLDDT: mean 82.26, std 18.36, range [34.28, 98.19]

Solvent-accessible surface area (backbone atoms only — not comparable to full-atom values): 10113 Å² total; per-residue (Å²): 137,70,70,60,64,60,45,56,58,48,46,56,53,48,59,53,57,66,62,66,78,66,72,97,84,74,97,65,60,44,78,43,38,33,39,38,49,40,34,17,19,81,82,34,67,56,75,79,57,44,58,70,50,49,53,55,52,31,52,54,50,26,52,51,41,22,58,81,48,74,55,39,34,43,50,45,67,46,67,58,84,55,64,44,72,45,95,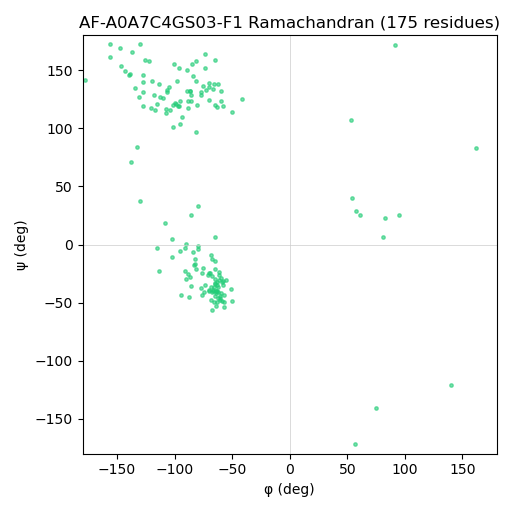55,48,49,41,73,35,5,36,55,52,98,86,40,47,66,30,60,55,54,49,52,53,54,51,50,63,76,37,41,93,79,47,73,65,90,77,38,79,43,51,32,40,32,34,46,56,58,30,17,85,78,70,73,42,67,45,29,42,59,60,45,77,45,73,63,58,73,43,80,47,94,92,48,67,51,75,58,68,35,40,38,38,34,72,68,58,68,90,88,121

Sequence (177 aa):
MEFKQVYLAALLIVVISSVIFISSTDASTSEVNVIVIPVDFPDQPGGGPPETYVSKINTSMGEYWREVSYGKISVKLYTVSKWLRLDRKYSFYGEDADGVDENPCRLVIDAVKVADALIDFKKYDYIMVMHSGRDQAYTHEEGDVYSLSAFCGRIPVDEGEIVEYVAIVSYLDPLGI

Radius of gyration: 16.47 Å; Cα contacts (8 Å, |Δi|>4): 323; chains: 1; bounding box: 35×40×44 Å